Protein AF-A0A933I3G6-F1 (afdb_monomer_lite)

Sequence (269 aa):
MSQSKIVTVNFGLSKAGLSTVGYTLKNYDGTTKQNRSTSGVTEIVASTGIYSASISFDDDWTGIVVWDTGEASPRYATETYNINDLGGGGYAVIASDVWTQKEKEDLIDKVNKIYEGQKKKTKSMQEALEESNRKIADVNNAVSLLNEVIRGKDAKFQDIKECVSKLDKQFSGAIEALNKSSLLSNVKLTKEVKDKFEALKETVSSVKNSVDTQGIIKLVGLLSESVNNISDEIDLTVRIATKLITTEDLEQVLKEGGINVPSGINKRA

pLDDT: mean 75.69, std 15.44, range [37.44, 98.5]

Radius of gyration: 34.48 Å; chains: 1; bounding box: 72×42×92 Å

Structure (mmCIF, N/CA/C/O backbone):
data_AF-A0A933I3G6-F1
#
_entry.id   AF-A0A933I3G6-F1
#
loop_
_atom_site.group_PDB
_atom_site.id
_atom_site.type_symbol
_atom_site.label_atom_id
_atom_site.label_alt_id
_atom_site.label_comp_id
_atom_site.label_asym_id
_atom_site.label_entity_id
_atom_site.label_seq_id
_atom_site.pdbx_PDB_ins_code
_atom_site.Cartn_x
_atom_site.Cartn_y
_atom_site.Cartn_z
_atom_site.occupancy
_atom_site.B_iso_or_equiv
_atom_site.auth_seq_id
_atom_site.auth_comp_id
_atom_site.auth_asym_id
_atom_site.auth_atom_id
_atom_site.pdbx_PDB_model_num
ATOM 1 N N . MET A 1 1 ? -37.042 4.653 37.714 1.00 69.81 1 MET A N 1
ATOM 2 C CA . MET A 1 1 ? -37.559 3.335 37.286 1.00 69.81 1 MET A CA 1
ATOM 3 C C . MET A 1 1 ? -36.361 2.519 36.805 1.00 69.81 1 MET A C 1
ATOM 5 O O . MET A 1 1 ? -35.248 3.036 36.816 1.00 69.81 1 MET A O 1
ATOM 9 N N . SER A 1 2 ? -36.527 1.228 36.535 1.00 85.62 2 SER A N 1
ATOM 10 C CA . SER A 1 2 ? -35.473 0.423 35.913 1.00 85.62 2 SER A CA 1
ATOM 11 C C . SER A 1 2 ? -35.967 -0.064 34.562 1.00 85.62 2 SER A C 1
ATOM 13 O O . SER A 1 2 ? -37.139 -0.418 34.413 1.00 85.62 2 SER A O 1
ATOM 15 N N . GLN A 1 3 ? -35.083 -0.059 33.571 1.00 87.81 3 GLN A N 1
ATOM 16 C CA . GLN A 1 3 ? -35.383 -0.521 32.221 1.00 87.81 3 GLN A CA 1
ATOM 17 C C . GLN A 1 3 ? -34.614 -1.805 31.954 1.00 87.81 3 GLN A C 1
ATOM 19 O O . GLN A 1 3 ? -33.411 -1.880 32.202 1.00 87.81 3 GLN A O 1
ATOM 24 N N . SER A 1 4 ? -35.310 -2.828 31.456 1.00 91.69 4 SER A N 1
ATOM 25 C CA . SER A 1 4 ? -34.661 -4.063 31.018 1.00 91.69 4 SER A CA 1
ATOM 26 C C . SER A 1 4 ? -34.314 -3.962 29.538 1.00 91.69 4 SER A C 1
ATOM 28 O O . SER A 1 4 ? -35.179 -3.647 28.721 1.00 91.69 4 SER A O 1
ATOM 30 N N . LYS A 1 5 ? -33.056 -4.240 29.191 1.00 92.31 5 LYS A N 1
ATOM 31 C CA . LYS A 1 5 ? -32.567 -4.267 27.809 1.00 92.31 5 LYS A CA 1
ATOM 32 C C . LYS A 1 5 ? -31.862 -5.591 27.539 1.00 92.31 5 LYS A C 1
ATOM 34 O O . LYS A 1 5 ? -31.112 -6.091 28.378 1.00 92.31 5 LYS A O 1
ATOM 39 N N . ILE A 1 6 ? -32.092 -6.139 26.348 1.00 94.69 6 ILE A N 1
ATOM 40 C CA . ILE A 1 6 ? -31.330 -7.282 25.845 1.00 94.69 6 ILE A CA 1
ATOM 41 C C . ILE A 1 6 ? -30.004 -6.755 25.303 1.00 94.69 6 ILE A C 1
ATOM 43 O O . ILE A 1 6 ? -29.984 -5.942 24.379 1.00 94.69 6 ILE A O 1
ATOM 47 N N . VAL A 1 7 ? -28.908 -7.227 25.883 1.00 95.06 7 VAL A N 1
ATOM 48 C CA . VAL A 1 7 ? -27.542 -6.984 25.407 1.00 95.06 7 VAL A CA 1
ATOM 49 C C . VAL A 1 7 ? -26.955 -8.279 24.866 1.00 95.06 7 VAL A C 1
ATOM 51 O O . VAL A 1 7 ? -27.341 -9.364 25.308 1.00 95.06 7 VAL A O 1
ATOM 54 N N . THR A 1 8 ? -26.031 -8.178 23.912 1.00 97.12 8 THR A N 1
ATOM 55 C CA . THR A 1 8 ? -25.459 -9.344 23.227 1.00 97.12 8 THR A CA 1
ATOM 56 C C . THR A 1 8 ? -23.946 -9.262 23.134 1.00 97.12 8 THR A C 1
ATOM 58 O O . THR A 1 8 ? -23.393 -8.183 22.956 1.00 97.12 8 THR A O 1
ATOM 61 N N . VAL A 1 9 ? -23.276 -10.410 23.161 1.00 97.12 9 VAL A N 1
ATOM 62 C CA . VAL A 1 9 ? -21.830 -10.525 22.959 1.00 97.12 9 VAL A CA 1
ATOM 63 C C . VAL A 1 9 ? -21.521 -11.684 22.021 1.00 97.12 9 VAL A C 1
ATOM 65 O O . VAL A 1 9 ? -22.183 -12.717 22.063 1.00 97.12 9 VAL A O 1
ATOM 68 N N . ASN A 1 10 ? -20.500 -11.531 21.180 1.00 97.69 10 ASN A N 1
ATOM 69 C CA . ASN A 1 10 ? -20.016 -12.589 20.298 1.00 97.69 10 ASN A CA 1
ATOM 70 C C . ASN A 1 10 ? -18.578 -12.967 20.672 1.00 97.69 10 ASN A C 1
ATOM 72 O O . ASN A 1 10 ? -17.653 -12.184 20.465 1.00 97.69 10 ASN A O 1
ATOM 76 N N . PHE A 1 11 ? -18.393 -14.176 21.198 1.00 95.69 11 PHE A N 1
ATOM 77 C CA . PHE A 1 11 ? -17.079 -14.750 21.500 1.00 95.69 11 PHE A CA 1
ATOM 78 C C . PHE A 1 11 ? -16.560 -15.691 20.398 1.00 95.69 11 PHE A C 1
ATOM 80 O O . PHE A 1 11 ? -15.441 -16.200 20.497 1.00 95.69 11 PHE A O 1
ATOM 87 N N . GLY A 1 12 ? -17.345 -15.892 19.336 1.00 94.31 12 GLY A N 1
ATOM 88 C CA . GLY A 1 12 ? -17.036 -16.749 18.197 1.00 94.31 12 GLY A CA 1
ATOM 89 C C . GLY A 1 12 ? -17.272 -18.239 18.457 1.00 94.31 12 GLY A C 1
ATOM 90 O O . GLY A 1 12 ? -17.389 -18.692 19.594 1.00 94.31 12 GLY A O 1
ATOM 91 N N . LEU A 1 13 ? -17.288 -19.025 17.375 1.00 95.88 13 LEU A N 1
ATOM 92 C CA . LEU A 1 13 ? -17.599 -20.464 17.394 1.00 95.88 13 LEU A CA 1
ATOM 93 C C . LEU A 1 13 ? -16.728 -21.284 18.358 1.00 95.88 13 LEU A C 1
ATOM 95 O O . LEU A 1 13 ? -17.194 -22.266 18.927 1.00 95.88 13 LEU A O 1
ATOM 99 N N . SER A 1 14 ? -15.473 -20.880 18.579 1.00 95.88 14 SER A N 1
ATOM 100 C CA . SER A 1 14 ? -14.561 -21.552 19.519 1.00 95.88 14 SER A CA 1
ATOM 101 C C . SER A 1 14 ? -14.961 -21.392 20.991 1.00 95.88 14 SER A C 1
ATOM 103 O O . SER A 1 14 ? -14.348 -22.011 21.860 1.00 95.88 14 SER A O 1
ATOM 105 N N . LYS A 1 15 ? -15.969 -20.558 21.270 1.00 97.31 15 LYS A N 1
ATOM 106 C CA . LYS A 1 15 ? -16.522 -20.254 22.593 1.00 97.31 15 LYS A CA 1
ATOM 107 C C . LYS A 1 15 ? -18.032 -20.480 22.652 1.00 97.31 15 LYS A C 1
ATOM 109 O O . LYS A 1 15 ? -18.718 -19.833 23.437 1.00 97.31 15 LYS A O 1
ATOM 114 N N . ALA A 1 16 ? -18.556 -21.378 21.826 1.00 98.00 16 ALA A N 1
ATOM 115 C CA . ALA A 1 16 ? -19.967 -21.742 21.813 1.00 98.00 16 ALA A CA 1
ATOM 116 C C . ALA A 1 16 ? -20.337 -22.762 22.910 1.00 98.00 16 ALA A C 1
ATOM 118 O O . ALA A 1 16 ? -19.472 -23.498 23.387 1.00 98.00 16 ALA A O 1
ATOM 119 N N . GLY A 1 17 ? -21.615 -22.819 23.304 1.00 97.38 17 GLY A N 1
ATOM 120 C CA . GLY A 1 17 ? -22.130 -23.788 24.284 1.00 97.38 17 GLY A CA 1
ATOM 121 C C . GLY A 1 17 ? -21.623 -23.636 25.728 1.00 97.38 17 GLY A C 1
ATOM 122 O O . GLY A 1 17 ? -21.776 -24.557 26.530 1.00 97.38 17 GLY A O 1
ATOM 123 N N . LEU A 1 18 ? -21.011 -22.505 26.084 1.00 97.88 18 LEU A N 1
ATOM 124 C CA . LEU A 1 18 ? -20.485 -22.257 27.425 1.00 97.88 18 LEU A CA 1
ATOM 125 C C . LEU A 1 18 ? -21.602 -21.795 28.370 1.00 97.88 18 LEU A C 1
ATOM 127 O O . LEU A 1 18 ? -22.160 -20.712 28.216 1.00 97.88 18 LEU A O 1
ATOM 131 N N . SER A 1 19 ? -21.873 -22.574 29.418 1.00 97.88 19 SER A N 1
ATOM 132 C CA . SER A 1 19 ? -22.778 -22.175 30.511 1.00 97.88 19 SER A CA 1
ATOM 133 C C . SER A 1 19 ? -22.126 -21.226 31.521 1.00 97.88 19 SER A C 1
ATOM 135 O O . SER A 1 19 ? -22.771 -20.763 32.459 1.00 97.88 19 SER A O 1
ATOM 137 N N . THR A 1 20 ? -20.823 -20.987 31.377 1.00 98.38 20 THR A N 1
ATOM 138 C CA . THR A 1 20 ? -20.021 -20.169 32.286 1.00 98.38 20 THR A CA 1
ATOM 139 C C . THR A 1 20 ? -19.973 -18.706 31.879 1.00 98.38 20 THR A C 1
ATOM 141 O O . THR A 1 20 ? -19.440 -17.916 32.652 1.00 98.38 20 THR A O 1
ATOM 144 N N . VAL A 1 21 ? -20.519 -18.319 30.720 1.00 98.50 21 VAL A N 1
ATOM 145 C CA . VAL A 1 21 ? -20.521 -16.919 30.273 1.00 98.50 21 VAL A CA 1
ATOM 146 C C . VAL A 1 21 ? -21.275 -16.046 31.272 1.00 98.50 21 VAL A C 1
ATOM 148 O O . VAL A 1 21 ? -22.367 -16.389 31.724 1.00 98.50 21 VAL A O 1
ATOM 151 N N . GLY A 1 22 ? -20.673 -14.917 31.632 1.00 98.44 22 GLY A N 1
ATOM 152 C CA . GLY A 1 22 ? -21.240 -13.961 32.572 1.00 98.44 22 GLY A CA 1
ATOM 153 C C . GLY A 1 22 ? -20.970 -12.522 32.165 1.00 98.44 22 GLY A C 1
ATOM 154 O O . GLY A 1 22 ? -20.207 -12.251 31.237 1.00 98.44 22 GLY A O 1
ATOM 155 N N . TYR A 1 23 ? -21.607 -11.601 32.880 1.00 98.50 23 TYR A N 1
ATOM 156 C CA . TYR A 1 23 ? -21.397 -10.167 32.728 1.00 98.50 23 TYR A CA 1
ATOM 157 C C . TYR A 1 23 ? -21.222 -9.483 34.087 1.00 98.50 23 TYR A C 1
ATOM 159 O O . TYR A 1 23 ? -21.764 -9.929 35.097 1.00 98.50 23 TYR A O 1
ATOM 167 N N . THR A 1 24 ? -20.483 -8.378 34.110 1.00 98.44 24 THR A N 1
ATOM 168 C CA . THR A 1 24 ? -20.283 -7.478 35.255 1.00 98.44 24 THR A CA 1
ATOM 169 C C . THR A 1 24 ? -20.634 -6.060 34.817 1.00 98.44 24 THR A C 1
ATOM 171 O O . THR A 1 24 ? -20.235 -5.648 33.729 1.00 98.44 24 THR A O 1
ATOM 174 N N . LEU A 1 25 ? -21.340 -5.295 35.653 1.00 97.38 25 LEU A N 1
ATOM 175 C CA . LEU A 1 25 ? -21.607 -3.881 35.368 1.00 97.38 25 LEU A CA 1
ATOM 176 C C . LEU A 1 25 ? -20.567 -3.013 36.070 1.00 97.38 25 LEU A C 1
ATOM 178 O O . LEU A 1 25 ? -20.382 -3.108 37.289 1.00 97.38 25 LEU A O 1
ATOM 182 N N . LYS A 1 26 ? -19.889 -2.164 35.302 1.00 97.31 26 LYS A N 1
ATOM 183 C CA . LYS A 1 26 ? -18.849 -1.248 35.771 1.00 97.31 26 LYS A CA 1
ATOM 184 C C . LYS A 1 26 ? -19.262 0.195 35.519 1.00 97.31 26 LYS A C 1
ATOM 186 O O . LYS A 1 26 ? -19.778 0.509 34.453 1.00 97.31 26 LYS A O 1
ATOM 191 N N . ASN A 1 27 ? -19.006 1.078 36.475 1.00 94.25 27 ASN A N 1
ATOM 192 C CA . ASN A 1 27 ? -19.047 2.515 36.210 1.00 94.25 27 ASN A CA 1
ATOM 193 C C . ASN A 1 27 ? -17.869 2.899 35.290 1.00 94.25 27 ASN A C 1
ATOM 195 O O . ASN A 1 27 ? -16.915 2.127 35.150 1.00 94.25 27 ASN A O 1
ATOM 199 N N . TYR A 1 28 ? -17.902 4.088 34.680 1.00 89.19 28 TYR A N 1
ATOM 200 C CA . TYR A 1 28 ? -16.814 4.556 33.802 1.00 89.19 28 TYR A CA 1
ATOM 201 C C . TYR A 1 28 ? -15.452 4.687 34.500 1.00 89.19 28 TYR A C 1
ATOM 203 O O . TYR A 1 28 ? -14.421 4.581 33.845 1.00 89.19 28 TYR A O 1
ATOM 211 N N . ASP A 1 29 ? -15.431 4.859 35.823 1.00 87.75 29 ASP A N 1
ATOM 212 C CA . ASP A 1 29 ? -14.204 4.877 36.632 1.00 87.75 29 ASP A CA 1
ATOM 213 C C . ASP A 1 29 ? -13.636 3.469 36.928 1.00 87.75 29 ASP A C 1
ATOM 215 O O . ASP A 1 29 ? -12.641 3.327 37.637 1.00 87.75 29 ASP A O 1
ATOM 219 N N . GLY A 1 30 ? -14.271 2.411 36.409 1.00 88.81 30 GLY A N 1
ATOM 220 C CA . GLY A 1 30 ? -13.870 1.015 36.596 1.00 88.81 30 GLY A CA 1
ATOM 221 C C . GLY A 1 30 ? -14.367 0.367 37.896 1.00 88.81 30 GLY A C 1
ATOM 222 O O . GLY A 1 30 ? -14.188 -0.848 38.092 1.00 88.81 30 GLY A O 1
ATOM 223 N N . THR A 1 31 ? -15.032 1.122 38.776 1.00 95.38 31 THR A N 1
ATOM 224 C CA . THR A 1 31 ? -15.645 0.577 39.994 1.00 95.38 31 THR A CA 1
ATOM 225 C C . THR A 1 31 ? -16.825 -0.331 39.645 1.00 95.38 31 THR A C 1
ATOM 227 O O . THR A 1 31 ? -17.509 -0.163 38.633 1.00 95.38 31 THR A O 1
ATOM 230 N N . THR A 1 32 ? -17.049 -1.370 40.452 1.00 97.44 32 THR A N 1
ATOM 231 C CA . THR A 1 32 ? -18.128 -2.334 40.201 1.00 97.44 32 THR A CA 1
ATOM 232 C C . THR A 1 32 ? -19.474 -1.766 40.644 1.00 97.44 32 THR A C 1
ATOM 234 O O . THR A 1 32 ? -19.679 -1.542 41.832 1.00 97.44 32 THR A O 1
ATOM 237 N N . LYS A 1 33 ? -20.408 -1.603 39.699 1.00 96.81 33 LYS A N 1
ATOM 238 C CA . LYS A 1 33 ? -21.820 -1.295 39.972 1.00 96.81 33 LYS A CA 1
ATOM 239 C C . LYS A 1 33 ? -22.598 -2.557 40.336 1.00 96.81 33 LYS A C 1
ATOM 241 O O . LYS A 1 33 ? -23.365 -2.552 41.292 1.00 96.81 33 LYS A O 1
ATOM 246 N N . GLN A 1 34 ? -22.383 -3.638 39.587 1.00 97.56 34 GLN A N 1
ATOM 247 C CA . GLN A 1 34 ? -22.984 -4.944 39.845 1.00 97.56 34 GLN A CA 1
ATOM 248 C C . GLN A 1 34 ? -21.923 -6.026 39.696 1.00 97.56 34 GLN A C 1
ATOM 250 O O . GLN A 1 34 ? -21.234 -6.078 38.676 1.00 97.56 34 GLN A O 1
ATOM 255 N N . ASN A 1 35 ? -21.816 -6.897 40.702 1.00 98.25 35 ASN A N 1
ATOM 256 C CA . ASN A 1 35 ? -20.954 -8.072 40.639 1.00 98.25 35 ASN A CA 1
ATOM 257 C C . ASN A 1 35 ? -21.339 -8.988 39.472 1.00 98.25 35 ASN A C 1
ATOM 259 O O . ASN A 1 35 ? -22.464 -8.953 38.965 1.00 98.25 35 ASN A O 1
ATOM 263 N N . ARG A 1 36 ? -20.382 -9.828 39.078 1.00 98.19 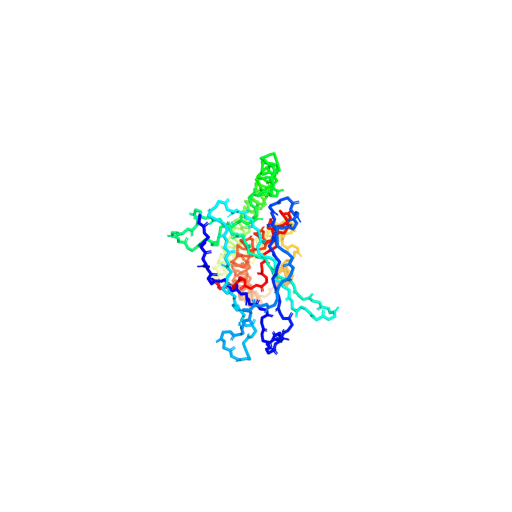36 ARG A N 1
ATOM 264 C CA . ARG A 1 36 ? -20.540 -10.793 37.996 1.00 98.19 36 ARG A CA 1
ATOM 265 C C . ARG A 1 36 ? -21.806 -11.640 38.169 1.00 98.19 36 ARG A C 1
ATOM 267 O O . ARG A 1 36 ? -22.026 -12.207 39.237 1.00 98.19 36 ARG A O 1
ATOM 274 N N . SER A 1 37 ? -22.588 -11.773 37.102 1.00 98.38 37 SER A N 1
ATOM 275 C CA . SER A 1 37 ? -23.796 -12.599 37.034 1.00 98.38 37 SER A CA 1
ATOM 276 C C . SER A 1 37 ? -23.762 -13.495 35.797 1.00 98.38 37 SER A C 1
ATOM 278 O O . SER A 1 37 ? -23.359 -13.056 34.722 1.00 98.38 37 SER A O 1
ATOM 280 N N . THR A 1 38 ? -24.203 -14.745 35.942 1.00 98.25 38 THR A N 1
ATOM 281 C CA . THR A 1 38 ? -24.524 -15.659 34.826 1.00 98.25 38 THR A CA 1
ATOM 282 C C . THR A 1 38 ? -26.036 -15.818 34.642 1.00 98.25 38 THR A C 1
ATOM 284 O O . THR A 1 38 ? -26.496 -16.477 33.712 1.00 98.25 38 THR A O 1
ATOM 287 N N . SER A 1 39 ? -26.835 -15.219 35.529 1.00 97.31 39 SER A N 1
ATOM 288 C CA . SER A 1 39 ? -28.291 -15.294 35.476 1.00 97.31 39 SER A CA 1
ATOM 289 C C . SER A 1 39 ? -28.814 -14.590 34.231 1.00 97.31 39 SER A C 1
ATOM 291 O O . SER A 1 39 ? -28.441 -13.452 33.953 1.00 97.31 39 SER A O 1
ATOM 293 N N . GLY A 1 40 ? -29.695 -15.268 33.493 1.00 95.75 40 GLY A N 1
ATOM 294 C CA . GLY A 1 40 ? -30.294 -14.735 32.270 1.00 95.75 40 GLY A CA 1
ATOM 295 C C . GLY A 1 40 ? -29.370 -14.739 31.050 1.00 95.75 40 GLY A C 1
ATOM 296 O O . GLY A 1 40 ? -29.808 -14.303 29.989 1.00 95.75 40 GLY A O 1
ATOM 297 N N . VAL A 1 41 ? -28.132 -15.237 31.171 1.00 98.38 41 VAL A N 1
ATOM 298 C CA . VAL A 1 41 ? -27.222 -15.399 30.032 1.00 98.38 41 VAL A CA 1
ATOM 299 C C . VAL A 1 41 ? -27.607 -16.654 29.253 1.00 98.38 41 VAL A C 1
ATOM 301 O O . VAL A 1 41 ? -27.611 -17.757 29.797 1.00 98.38 41 VAL A O 1
ATOM 304 N N . THR A 1 42 ? -27.927 -16.494 27.972 1.00 98.19 42 THR A N 1
ATOM 305 C CA . THR A 1 42 ? -28.274 -17.599 27.068 1.00 98.19 42 THR A CA 1
ATOM 306 C C . THR A 1 42 ? -27.595 -17.422 25.719 1.00 98.19 42 THR A C 1
ATOM 308 O O . THR A 1 42 ? -27.424 -16.301 25.243 1.00 98.19 42 THR A O 1
ATOM 311 N N . GLU A 1 43 ? -27.190 -18.526 25.096 1.00 98.25 43 GLU A N 1
ATOM 312 C CA . GLU A 1 43 ? -26.718 -18.504 23.713 1.00 98.25 43 GLU A CA 1
ATOM 313 C C . GLU A 1 43 ? -27.925 -18.305 22.782 1.00 98.25 43 GLU A C 1
ATOM 315 O O . GLU A 1 43 ? -28.896 -19.054 22.875 1.00 98.25 43 GLU A O 1
ATOM 320 N N . ILE A 1 44 ? -27.891 -17.288 21.912 1.00 97.31 44 ILE A N 1
ATOM 321 C CA . ILE A 1 44 ? -29.047 -16.902 21.076 1.00 97.31 44 ILE A CA 1
ATOM 322 C C . ILE A 1 44 ? -29.418 -18.034 20.115 1.00 97.31 44 ILE A C 1
ATOM 324 O O . ILE A 1 44 ? -30.587 -18.364 19.928 1.00 97.31 44 ILE A O 1
ATOM 328 N N . VAL A 1 45 ? -28.397 -18.630 19.503 1.00 97.12 45 VAL A N 1
ATOM 329 C CA . VAL A 1 45 ? -28.502 -19.821 18.664 1.00 97.12 45 VAL A CA 1
ATOM 330 C C . VAL A 1 45 ? -27.413 -20.770 19.127 1.00 97.12 45 VAL A C 1
ATOM 332 O O . VAL A 1 45 ? -26.249 -20.375 19.213 1.00 97.12 45 VAL A O 1
ATOM 335 N N . ALA A 1 46 ? -27.790 -22.011 19.426 1.00 97.00 46 ALA A N 1
ATOM 336 C CA . ALA A 1 46 ? -26.850 -23.016 19.901 1.00 97.00 46 ALA A CA 1
ATOM 337 C C . ALA A 1 46 ? -25.650 -23.152 18.950 1.00 97.00 46 ALA A C 1
ATOM 339 O O . ALA A 1 46 ? -25.812 -23.149 17.728 1.00 97.00 46 ALA A O 1
ATOM 340 N N . SER A 1 47 ? -24.454 -23.308 19.522 1.00 96.44 47 SER A N 1
ATOM 341 C CA . SER A 1 47 ? -23.213 -23.522 18.764 1.00 96.44 47 SER A CA 1
ATOM 342 C C . SER A 1 47 ? -22.749 -22.328 17.907 1.00 96.44 47 SER A C 1
ATOM 344 O O . SER A 1 47 ? -22.025 -22.531 16.935 1.00 96.44 47 SER A O 1
ATOM 346 N N . THR A 1 48 ? -23.114 -21.087 18.251 1.00 97.38 48 THR A N 1
ATOM 347 C CA . THR A 1 48 ? -22.668 -19.874 17.530 1.00 97.38 48 THR A CA 1
ATOM 348 C C . THR A 1 48 ? -21.593 -19.068 18.259 1.00 97.38 48 THR A C 1
ATOM 350 O O . THR A 1 48 ? -20.833 -18.340 17.620 1.00 97.38 48 THR A O 1
ATOM 353 N N . GLY A 1 49 ? -21.507 -19.189 19.584 1.00 97.00 49 GLY A N 1
ATOM 354 C CA . GLY A 1 49 ? -20.687 -18.328 20.435 1.00 97.00 49 GLY A CA 1
ATOM 355 C C . GLY A 1 49 ? -21.282 -16.937 20.656 1.00 97.00 49 GLY A C 1
ATOM 356 O O . GLY A 1 49 ? -20.568 -16.048 21.125 1.00 97.00 49 GLY A O 1
ATOM 357 N N . ILE A 1 50 ? -22.559 -16.736 20.312 1.00 97.88 50 ILE A N 1
ATOM 358 C CA . ILE A 1 50 ? -23.272 -15.469 20.487 1.00 97.88 50 ILE A CA 1
ATOM 359 C C . ILE A 1 50 ? -24.227 -15.595 21.669 1.00 97.88 50 ILE A C 1
ATOM 361 O O . ILE A 1 50 ? -25.190 -16.359 21.627 1.00 97.88 50 ILE A O 1
ATOM 365 N N . TYR A 1 51 ? -23.974 -14.815 22.713 1.00 98.25 51 TYR A N 1
ATOM 366 C CA . TYR A 1 51 ? -24.730 -14.836 23.960 1.00 98.25 51 TYR A CA 1
ATOM 367 C C . TYR A 1 51 ? -25.543 -13.560 24.119 1.00 98.25 51 TYR A C 1
ATOM 369 O O . TYR A 1 51 ? -25.166 -12.504 23.614 1.00 98.25 51 TYR A O 1
ATOM 377 N N . SER A 1 52 ? -26.652 -13.656 24.843 1.00 98.06 52 SER A N 1
ATOM 378 C CA . SER A 1 52 ? -27.497 -12.530 25.220 1.00 98.06 52 SER A CA 1
ATOM 379 C C . SER A 1 52 ? -27.881 -12.594 26.691 1.00 98.06 52 SER A C 1
ATOM 381 O O . SER A 1 52 ? -27.932 -13.680 27.270 1.00 98.06 52 SER A O 1
ATOM 383 N N . ALA A 1 53 ? -28.159 -11.436 27.286 1.00 97.81 53 ALA A N 1
ATOM 384 C CA . ALA A 1 53 ? -28.732 -11.326 28.621 1.00 97.81 53 ALA A CA 1
ATOM 385 C C . ALA A 1 53 ? -29.738 -10.175 28.677 1.00 97.81 53 ALA A C 1
ATOM 387 O O . ALA A 1 53 ? -29.493 -9.106 28.116 1.00 97.81 53 ALA A O 1
ATOM 388 N N . SER A 1 54 ? -30.858 -10.384 29.373 1.00 96.12 54 SER A N 1
ATOM 389 C CA . SER A 1 54 ? -31.789 -9.305 29.721 1.00 96.12 54 SER A CA 1
ATOM 390 C C . SER A 1 54 ? -31.307 -8.650 31.012 1.00 96.12 54 SER A C 1
ATOM 392 O O . SER A 1 54 ? -31.455 -9.225 32.091 1.00 96.12 54 SER A O 1
ATOM 394 N N . ILE A 1 55 ? -30.698 -7.470 30.908 1.00 95.69 55 ILE A N 1
ATOM 395 C CA . ILE A 1 55 ? -30.121 -6.749 32.047 1.00 95.69 55 ILE A CA 1
ATOM 396 C C . ILE A 1 55 ? -31.025 -5.574 32.405 1.00 95.69 55 ILE A C 1
ATOM 398 O O . ILE A 1 55 ? -31.444 -4.818 31.531 1.00 95.69 55 ILE A O 1
ATOM 402 N N . SER A 1 56 ? -31.319 -5.423 33.696 1.00 94.69 56 SER A N 1
ATOM 403 C CA . SER A 1 56 ? -32.015 -4.251 34.224 1.00 94.69 56 SER A CA 1
ATOM 404 C C . SER A 1 56 ? -31.013 -3.161 34.580 1.00 94.69 56 SER A C 1
ATOM 406 O O . SER A 1 56 ? -30.129 -3.378 35.407 1.00 94.69 56 SER A O 1
ATOM 408 N N . PHE A 1 57 ? -31.177 -1.993 33.973 1.00 92.88 57 PHE A N 1
ATOM 409 C CA . PHE A 1 57 ? -30.376 -0.803 34.225 1.00 92.88 57 PHE A CA 1
ATOM 410 C C . PHE A 1 57 ? -31.207 0.233 34.989 1.00 92.88 57 PHE A C 1
ATOM 412 O O . PHE A 1 57 ? -32.420 0.334 34.779 1.00 92.88 57 PHE A O 1
ATOM 419 N N . ASP A 1 58 ? -30.564 0.998 35.874 1.00 93.31 58 ASP A N 1
ATOM 420 C CA . ASP A 1 58 ? -31.182 2.199 36.446 1.00 93.31 58 ASP A CA 1
ATOM 421 C C . ASP A 1 58 ? -31.352 3.236 35.321 1.00 93.31 58 ASP A C 1
ATOM 423 O O . ASP A 1 58 ? -30.472 3.340 34.464 1.00 93.31 58 ASP A O 1
ATOM 427 N N . ASP A 1 59 ? -32.447 4.007 35.325 1.00 86.44 59 ASP A N 1
ATOM 428 C CA . ASP A 1 59 ? -32.737 4.990 34.263 1.00 86.44 59 ASP A CA 1
ATOM 429 C C . ASP A 1 59 ? -31.576 5.974 34.019 1.00 86.44 59 ASP A C 1
ATOM 431 O O . ASP A 1 59 ? -31.326 6.362 32.890 1.00 86.44 59 ASP A O 1
ATOM 435 N N . ASP A 1 60 ? -30.801 6.326 35.042 1.00 86.81 60 ASP A N 1
ATOM 436 C CA . ASP A 1 60 ? -29.705 7.294 34.898 1.00 86.81 60 ASP A CA 1
ATOM 437 C C . ASP A 1 60 ? -28.318 6.639 34.867 1.0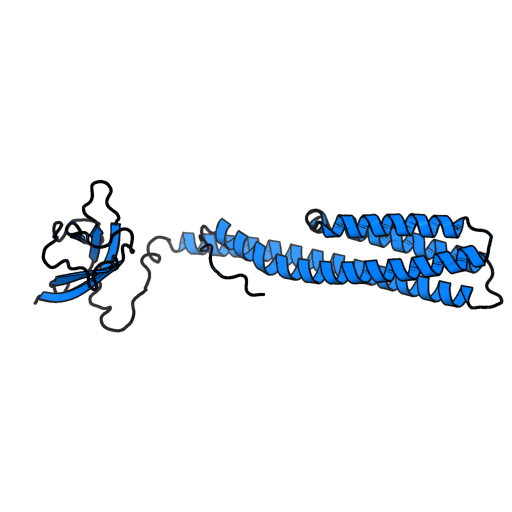0 86.81 60 ASP A C 1
ATOM 439 O O . ASP A 1 60 ? -27.289 7.320 34.931 1.00 86.81 60 ASP A O 1
ATOM 443 N N . TRP A 1 61 ? -28.251 5.305 34.807 1.00 92.62 61 TRP A N 1
ATOM 444 C CA . TRP A 1 61 ? -26.963 4.630 34.788 1.00 92.62 61 TRP A CA 1
ATOM 445 C C . TRP A 1 61 ? -26.331 4.697 33.403 1.00 92.62 61 TRP A C 1
ATOM 447 O O . TRP A 1 61 ? -26.919 4.328 32.388 1.00 92.62 61 TRP A O 1
ATOM 457 N N . THR A 1 62 ? -25.074 5.119 33.390 1.00 91.25 62 THR A N 1
ATOM 458 C CA . THR A 1 62 ? -24.195 5.038 32.232 1.00 91.25 62 THR A CA 1
ATOM 459 C C . THR A 1 62 ? -22.902 4.364 32.674 1.00 91.25 62 THR A C 1
ATOM 461 O O . THR A 1 62 ? -22.414 4.584 33.787 1.00 91.25 62 THR A O 1
ATOM 464 N N . GLY A 1 63 ? -22.371 3.478 31.840 1.00 94.56 63 GLY A N 1
ATOM 465 C CA . GLY A 1 63 ? -21.227 2.667 32.230 1.00 94.56 63 GLY A CA 1
ATOM 466 C C . GLY A 1 63 ? -20.886 1.601 31.208 1.00 94.56 63 GLY A C 1
ATOM 467 O O . GLY A 1 63 ? -21.139 1.756 30.018 1.00 94.56 63 GLY A O 1
ATOM 468 N N . ILE A 1 64 ? -20.276 0.519 31.678 1.00 95.19 64 ILE A N 1
ATOM 469 C CA . ILE A 1 64 ? -19.690 -0.523 30.839 1.00 95.19 64 ILE A CA 1
ATOM 470 C C . ILE A 1 64 ? -20.244 -1.881 31.273 1.00 95.19 64 ILE A C 1
ATOM 472 O O . ILE A 1 64 ? -20.196 -2.243 32.452 1.00 95.19 64 ILE A O 1
ATOM 476 N N . VAL A 1 65 ? -20.740 -2.653 30.309 1.00 96.81 65 VAL A N 1
ATOM 477 C CA . VAL A 1 65 ? -21.044 -4.076 30.470 1.00 96.81 65 VAL A CA 1
ATOM 478 C C . VAL A 1 65 ? -19.790 -4.856 30.094 1.00 96.81 65 VAL A C 1
ATOM 480 O O . VAL A 1 65 ? -19.357 -4.831 28.943 1.00 96.81 65 VAL A O 1
ATOM 483 N N . VAL A 1 66 ? -19.184 -5.537 31.065 1.00 97.62 66 VAL A N 1
ATOM 484 C CA . VAL A 1 66 ? -18.005 -6.385 30.854 1.00 97.62 66 VAL A CA 1
ATOM 485 C C . VAL A 1 66 ? -18.451 -7.836 30.811 1.00 97.62 66 VAL A C 1
ATOM 487 O O . VAL A 1 66 ? -18.889 -8.371 31.824 1.00 97.62 66 VAL A O 1
ATOM 490 N N . TRP A 1 67 ? -18.317 -8.467 29.654 1.00 98.31 67 TRP A N 1
ATOM 491 C CA . TRP A 1 67 ? -18.589 -9.881 29.439 1.00 98.31 67 TRP A CA 1
ATOM 492 C C . TRP A 1 67 ? -17.327 -10.714 29.636 1.00 98.31 67 TRP A C 1
ATOM 494 O O . TRP A 1 67 ? -16.237 -10.288 29.249 1.00 98.31 67 TRP A O 1
ATOM 504 N N . ASP A 1 68 ? -17.478 -11.928 30.160 1.00 98.31 68 ASP A N 1
ATOM 505 C CA . ASP A 1 68 ? -16.399 -12.908 30.247 1.00 98.31 68 ASP A CA 1
ATOM 506 C C . ASP A 1 68 ? -16.896 -14.341 30.015 1.00 98.31 68 ASP A C 1
ATOM 508 O O . ASP A 1 68 ? -18.049 -14.663 30.308 1.00 98.31 68 ASP A O 1
ATOM 512 N N . THR A 1 69 ? -16.029 -15.223 29.509 1.00 98.25 69 THR A N 1
ATOM 513 C CA . THR A 1 69 ? -16.407 -16.623 29.239 1.00 98.25 69 THR A CA 1
ATOM 514 C C . THR A 1 69 ? -16.447 -17.519 30.481 1.00 98.25 69 THR A C 1
ATOM 516 O O . THR A 1 69 ? -16.931 -18.645 30.394 1.00 98.25 69 THR A O 1
ATOM 519 N N . GLY A 1 70 ? -15.952 -17.062 31.636 1.00 97.56 70 GLY A N 1
ATOM 520 C CA . GLY A 1 70 ? -15.954 -17.803 32.906 1.00 97.56 70 GLY A CA 1
ATOM 521 C C . GLY A 1 70 ? -15.094 -19.071 32.957 1.00 97.56 70 GLY A C 1
ATOM 522 O O . GLY A 1 70 ? -15.166 -19.821 33.926 1.00 97.56 70 GLY A O 1
ATOM 523 N N . GLU A 1 71 ? -14.295 -19.334 31.925 1.00 97.75 71 GLU A N 1
ATOM 524 C CA . GLU A 1 71 ? -13.340 -20.445 31.886 1.00 97.75 71 GLU A CA 1
ATOM 525 C C . GLU A 1 71 ? -12.081 -20.128 32.716 1.00 97.75 71 GLU A C 1
ATOM 527 O O . GLU A 1 71 ? -11.857 -18.991 33.122 1.00 97.75 71 GLU A O 1
ATOM 532 N N . ALA A 1 72 ? -11.190 -21.110 32.899 1.00 96.75 72 ALA A N 1
ATOM 533 C CA . ALA A 1 72 ? -9.894 -20.898 33.559 1.00 96.75 72 ALA A CA 1
ATOM 534 C C . ALA A 1 72 ? -8.994 -19.875 32.833 1.00 96.75 72 ALA A C 1
ATOM 536 O O . ALA A 1 72 ? -8.140 -19.239 33.445 1.00 96.75 72 ALA A O 1
ATOM 537 N N . SER A 1 73 ? -9.174 -19.719 31.518 1.00 95.31 73 SER A N 1
ATOM 538 C CA . SER A 1 73 ? -8.526 -18.693 30.691 1.00 95.31 73 SER A CA 1
ATOM 539 C C . SER A 1 73 ? -9.603 -17.881 29.968 1.00 95.31 73 SER A C 1
ATOM 541 O O . SER A 1 73 ? -9.875 -18.131 28.788 1.00 95.31 73 SER A O 1
ATOM 543 N N . PRO A 1 74 ? -10.270 -16.961 30.685 1.00 96.56 74 PRO A N 1
ATOM 544 C CA . PRO A 1 74 ? -11.453 -16.288 30.181 1.00 96.56 74 PRO A CA 1
ATOM 545 C C . PRO A 1 74 ? -11.112 -15.340 29.027 1.00 96.56 74 PRO A C 1
ATOM 547 O O . PRO A 1 74 ? -10.068 -14.682 29.015 1.00 96.56 74 PRO A O 1
ATOM 550 N N . ARG A 1 75 ? -12.014 -15.258 28.044 1.00 97.00 75 ARG A N 1
ATOM 551 C CA . ARG A 1 75 ? -12.026 -14.174 27.051 1.00 97.00 75 ARG A CA 1
ATOM 552 C C . ARG A 1 75 ? -12.975 -13.092 27.532 1.00 97.00 75 ARG A C 1
ATOM 554 O O . ARG A 1 75 ? -14.006 -13.416 28.108 1.00 97.00 75 ARG A O 1
ATOM 561 N N . TYR A 1 76 ? -12.623 -11.840 27.268 1.00 97.31 76 TYR A N 1
ATOM 562 C CA . TYR A 1 76 ? -13.400 -10.682 27.687 1.00 97.31 76 TYR A CA 1
ATOM 563 C C . TYR A 1 76 ? -13.884 -9.891 26.478 1.00 97.31 76 TYR A C 1
ATOM 565 O O . TYR A 1 76 ? -13.204 -9.839 25.452 1.00 97.31 76 TYR A O 1
ATOM 573 N N . ALA A 1 77 ? -15.045 -9.267 26.623 1.00 94.88 77 ALA A N 1
ATOM 574 C CA . ALA A 1 77 ? -15.573 -8.274 25.700 1.00 94.88 77 ALA A CA 1
ATOM 575 C C . ALA A 1 77 ? -16.274 -7.178 26.504 1.00 94.88 77 ALA A C 1
ATOM 577 O O . ALA A 1 77 ? -16.713 -7.411 27.629 1.00 94.88 77 ALA A O 1
ATOM 578 N N . THR A 1 78 ? -16.372 -5.980 25.945 1.00 94.88 78 THR A N 1
ATOM 579 C CA . THR A 1 78 ? -16.979 -4.836 26.629 1.00 94.88 78 THR A CA 1
ATOM 580 C C . THR A 1 78 ? -17.910 -4.086 25.698 1.00 94.88 78 THR A C 1
ATOM 582 O O . THR A 1 78 ? -17.596 -3.916 24.523 1.00 94.88 78 THR A O 1
ATOM 585 N N . GLU A 1 79 ? -19.008 -3.586 26.246 1.00 92.06 79 GLU A N 1
ATOM 586 C CA . GLU A 1 79 ? -19.935 -2.679 25.572 1.00 92.06 79 GLU A CA 1
ATOM 587 C C . GLU A 1 79 ? -20.208 -1.486 26.489 1.00 92.06 79 GLU A C 1
ATOM 589 O O . GLU A 1 79 ? -20.365 -1.653 27.701 1.00 92.06 79 GLU A O 1
ATOM 594 N N . THR A 1 80 ? -20.257 -0.283 25.923 1.00 90.44 80 THR A N 1
ATOM 595 C CA . THR A 1 80 ? -20.651 0.917 26.662 1.00 90.44 80 THR A CA 1
ATOM 596 C C . THR A 1 80 ? -22.167 1.051 26.637 1.00 90.44 80 THR A C 1
ATOM 598 O O . THR A 1 80 ? -22.784 1.002 25.578 1.00 90.44 80 THR A O 1
ATOM 601 N N . TYR A 1 81 ? -22.770 1.263 27.801 1.00 85.38 81 TYR A N 1
ATOM 602 C CA . TYR A 1 81 ? -24.183 1.580 27.932 1.00 85.38 81 TYR A CA 1
ATOM 603 C C . TYR A 1 81 ? -24.356 3.078 28.190 1.00 85.38 81 TYR A C 1
ATOM 605 O O . TYR A 1 81 ? -23.894 3.612 29.204 1.00 85.38 81 TYR A O 1
ATOM 613 N N . ASN A 1 82 ? -25.052 3.751 27.276 1.00 81.56 82 ASN A N 1
ATOM 614 C CA . ASN A 1 82 ? -25.481 5.135 27.426 1.00 81.56 82 ASN A CA 1
ATOM 615 C C . ASN A 1 82 ? -26.981 5.227 27.117 1.00 81.56 82 ASN A C 1
ATOM 617 O O . ASN A 1 82 ? -27.410 4.824 26.036 1.00 81.56 82 ASN A O 1
ATOM 621 N N . ILE A 1 83 ? -27.781 5.760 28.048 1.00 65.62 83 ILE A N 1
ATOM 622 C CA . ILE A 1 83 ? -29.234 5.893 27.861 1.00 65.62 83 ILE A CA 1
ATOM 623 C C . ILE A 1 83 ? -29.601 6.797 26.674 1.00 65.62 83 ILE A C 1
ATOM 625 O O . ILE A 1 83 ? -30.662 6.641 26.077 1.00 65.62 83 ILE A O 1
ATOM 629 N N . ASN A 1 84 ? -28.703 7.693 26.262 1.00 65.50 84 ASN A N 1
ATOM 630 C CA . ASN A 1 84 ? -28.941 8.561 25.111 1.00 65.50 84 ASN A CA 1
ATOM 631 C C . ASN A 1 84 ? -28.741 7.856 23.756 1.00 65.50 84 ASN A C 1
ATOM 633 O O . ASN A 1 84 ? -29.045 8.445 22.723 1.00 65.50 84 ASN A O 1
ATOM 637 N N . ASP A 1 85 ? -28.282 6.599 23.739 1.00 65.06 85 ASP A N 1
ATOM 638 C CA . ASP A 1 85 ? -28.053 5.822 22.510 1.00 65.06 85 ASP A CA 1
ATOM 639 C C . ASP A 1 85 ? -29.308 5.060 22.022 1.00 65.06 85 ASP A C 1
ATOM 641 O O . ASP A 1 85 ? -29.242 4.111 21.241 1.00 65.06 85 ASP A O 1
ATOM 645 N N . LEU A 1 86 ? -30.502 5.470 22.466 1.00 50.66 86 LEU A N 1
ATOM 646 C CA . LEU A 1 86 ? -31.785 4.841 22.113 1.00 50.66 86 LEU A CA 1
ATOM 647 C C . LEU A 1 86 ? -32.248 5.098 20.658 1.00 50.66 86 LEU A C 1
ATOM 649 O O . LEU A 1 86 ? -33.404 4.833 20.334 1.00 50.66 86 LEU A O 1
ATOM 653 N N . GLY A 1 87 ? -31.381 5.599 19.769 1.00 50.69 87 GLY A N 1
ATOM 654 C CA . GLY A 1 87 ? -31.802 6.167 18.482 1.00 50.69 87 GLY A CA 1
ATOM 655 C C . GLY A 1 87 ? -31.079 5.721 17.212 1.00 50.69 87 GLY A C 1
ATOM 656 O O . GLY A 1 87 ? -31.543 6.085 16.133 1.00 50.69 87 GLY A O 1
ATOM 657 N N . GLY A 1 88 ? -29.995 4.943 17.268 1.00 44.69 88 GLY A N 1
ATOM 658 C CA . GLY A 1 88 ? -29.391 4.455 16.027 1.00 44.69 88 GLY A CA 1
ATOM 659 C C . GLY A 1 88 ? -27.944 4.012 16.139 1.00 44.69 88 GLY A C 1
ATOM 660 O O . GLY A 1 88 ? -27.043 4.836 16.099 1.00 44.69 88 GLY A O 1
ATOM 661 N N . GLY A 1 89 ? -27.743 2.692 16.159 1.00 49.69 89 GLY A N 1
ATOM 662 C CA . GLY A 1 89 ? -26.527 2.051 15.653 1.00 49.69 89 GLY A CA 1
ATOM 663 C C . GLY A 1 89 ? -25.207 2.613 16.178 1.00 49.69 89 GLY A C 1
ATOM 664 O O . GLY A 1 89 ? -24.288 2.799 15.380 1.00 49.69 89 GLY A O 1
ATOM 665 N N . GLY A 1 90 ? -25.118 2.868 17.486 1.00 42.59 90 GLY A N 1
ATOM 666 C CA . GLY A 1 90 ? -23.948 3.393 18.185 1.00 42.59 90 GLY A CA 1
ATOM 667 C C . GLY A 1 90 ? -22.740 2.451 18.200 1.00 42.59 90 GLY A C 1
ATOM 668 O O . GLY A 1 90 ? -22.225 2.090 19.250 1.00 42.59 90 GLY A O 1
ATOM 669 N N . TYR A 1 91 ? -22.190 2.129 17.028 1.00 47.50 91 TYR A N 1
ATOM 670 C CA . TYR A 1 91 ? -20.754 1.882 16.871 1.00 47.50 91 TYR A CA 1
ATOM 671 C C . TYR A 1 91 ? -20.017 3.228 16.986 1.00 47.50 91 TYR A C 1
ATOM 673 O O . TYR A 1 91 ? -19.355 3.683 16.057 1.00 47.50 91 TYR A O 1
ATOM 681 N N . ALA A 1 92 ? -20.172 3.908 18.121 1.00 42.47 92 ALA A N 1
ATOM 682 C CA . ALA A 1 92 ? -19.575 5.207 18.382 1.00 42.47 92 ALA A CA 1
ATOM 683 C C . ALA A 1 92 ? -18.605 5.114 19.570 1.00 42.47 92 ALA A C 1
ATOM 685 O O . ALA A 1 92 ? -18.897 5.524 20.683 1.00 42.47 92 ALA A O 1
ATOM 686 N N . VAL A 1 93 ? -17.421 4.575 19.265 1.00 44.62 93 VAL A N 1
ATOM 687 C CA . VAL A 1 93 ? -16.131 5.129 19.703 1.00 44.62 93 VAL A CA 1
ATOM 688 C C . VAL A 1 93 ? -15.876 5.166 21.228 1.00 44.62 93 VAL A C 1
ATOM 690 O O . VAL A 1 93 ? -16.033 6.189 21.875 1.00 44.62 93 VAL A O 1
ATOM 693 N N . ILE A 1 94 ? -15.266 4.100 21.769 1.00 44.97 94 ILE A N 1
ATOM 694 C CA . ILE A 1 94 ? -14.414 4.170 22.988 1.00 44.97 94 ILE A CA 1
ATOM 695 C C . ILE A 1 94 ? -12.958 4.528 22.602 1.00 44.97 94 ILE A C 1
ATOM 697 O O . ILE A 1 94 ? -11.997 4.134 23.252 1.00 44.97 94 ILE A O 1
ATOM 701 N N . ALA A 1 95 ? -12.759 5.240 21.488 1.00 47.25 95 ALA A N 1
ATOM 702 C CA . ALA A 1 95 ? -11.435 5.710 21.064 1.00 47.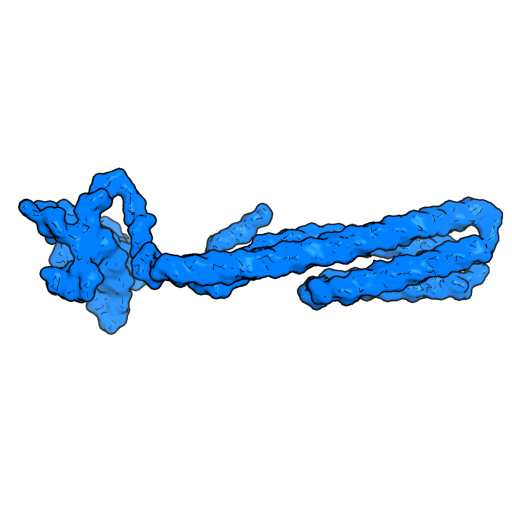25 95 ALA A CA 1
ATOM 703 C C . ALA A 1 95 ? -11.288 7.241 21.127 1.00 47.25 95 ALA A C 1
ATOM 705 O O . ALA A 1 95 ? -10.195 7.752 20.899 1.00 47.25 95 ALA A O 1
ATOM 706 N N . SER A 1 96 ? -12.348 7.991 21.453 1.00 44.44 96 SER A N 1
ATOM 707 C CA . SER A 1 96 ? -12.298 9.458 21.507 1.00 44.44 96 SER A CA 1
ATOM 708 C C . SER A 1 96 ? -11.643 9.990 22.779 1.00 44.44 96 SER A C 1
ATOM 710 O O . SER A 1 96 ? -11.158 11.121 22.754 1.00 44.44 96 SER A O 1
ATOM 712 N N . ASP A 1 97 ? -11.565 9.167 23.829 1.00 46.22 97 ASP A N 1
ATOM 713 C CA . ASP A 1 97 ? -11.098 9.572 25.163 1.00 46.22 97 ASP A CA 1
ATOM 714 C C . ASP A 1 97 ? -9.642 9.184 25.452 1.00 46.22 97 ASP A C 1
ATOM 716 O O . ASP A 1 97 ? -9.125 9.471 26.528 1.00 46.22 97 ASP A O 1
ATOM 720 N N . VAL A 1 98 ? -8.945 8.551 24.503 1.00 57.25 98 VAL A N 1
ATOM 721 C CA . VAL A 1 98 ? -7.554 8.118 24.729 1.00 57.25 98 VAL A CA 1
ATOM 722 C C . VAL A 1 98 ? -6.550 9.215 24.359 1.00 57.25 98 VAL A C 1
ATOM 724 O O . VAL A 1 98 ? -5.407 9.156 24.793 1.00 57.25 98 VAL A O 1
ATOM 727 N N . TRP A 1 99 ? -6.934 10.193 23.529 1.00 64.06 99 TRP A N 1
ATOM 728 C CA . TRP A 1 99 ? -6.001 11.177 22.969 1.00 64.06 99 TRP A CA 1
ATOM 729 C C . TRP A 1 99 ? -6.416 12.594 23.354 1.00 64.06 99 TRP A C 1
ATOM 731 O O . TRP A 1 99 ? -7.483 13.083 22.964 1.00 64.06 99 TRP A O 1
ATOM 741 N N . THR A 1 100 ? -5.540 13.278 24.079 1.00 82.31 100 THR A N 1
ATOM 742 C CA . THR A 1 100 ? -5.639 14.710 24.351 1.00 82.31 100 THR A CA 1
ATOM 743 C C . THR A 1 100 ? -5.643 15.510 23.044 1.00 82.31 100 THR A C 1
ATOM 745 O O . THR A 1 100 ? -5.112 15.079 22.018 1.00 82.31 100 THR A O 1
ATOM 748 N N . GLN A 1 101 ? -6.218 16.716 23.069 1.00 78.31 101 GLN A N 1
ATOM 749 C CA . GLN A 1 101 ? -6.214 17.619 21.910 1.00 78.31 101 GLN A CA 1
ATOM 750 C C . GLN A 1 101 ? -4.791 17.867 21.380 1.00 78.31 101 GLN A C 1
ATOM 752 O O . GLN A 1 101 ? -4.563 17.866 20.174 1.00 78.31 101 GLN A O 1
ATOM 757 N N . LYS A 1 102 ? -3.823 17.972 22.296 1.00 82.38 102 LYS A N 1
ATOM 758 C CA . LYS A 1 102 ? -2.405 18.122 21.976 1.00 82.38 102 LYS A CA 1
ATOM 759 C C . LYS A 1 102 ? -1.832 16.907 21.239 1.00 82.38 102 LYS A C 1
ATOM 761 O O . LYS A 1 102 ? -1.105 17.079 20.272 1.00 82.38 102 LYS A O 1
ATOM 766 N N . GLU A 1 103 ? -2.166 15.686 21.655 1.00 79.06 103 GLU A N 1
ATOM 767 C CA . GLU A 1 103 ? -1.709 14.465 20.968 1.00 79.06 103 GLU A CA 1
ATOM 768 C C . GLU A 1 103 ? -2.291 14.347 19.555 1.00 79.06 103 GLU A C 1
ATOM 770 O O . GLU A 1 103 ? -1.611 13.874 18.644 1.00 79.06 103 GLU A O 1
ATOM 775 N N . LYS A 1 104 ? -3.525 14.824 19.346 1.00 74.06 104 LYS A N 1
ATOM 776 C CA . LYS A 1 104 ? -4.135 14.900 18.010 1.00 74.06 104 LYS A CA 1
ATOM 777 C C . LYS A 1 104 ? -3.398 15.896 17.117 1.00 74.06 104 LYS A C 1
ATOM 779 O O . LYS A 1 104 ? -3.089 15.561 15.978 1.00 74.06 104 LYS A O 1
ATOM 784 N N . GLU A 1 105 ? -3.093 17.085 17.628 1.00 81.25 105 GLU A N 1
ATOM 785 C CA . GLU A 1 105 ? -2.328 18.108 16.903 1.00 81.25 105 GLU A CA 1
ATOM 786 C C . GLU A 1 105 ? -0.913 17.617 16.561 1.00 81.25 105 GLU A C 1
ATOM 788 O O . GLU A 1 105 ? -0.501 17.703 15.405 1.00 81.25 105 GLU A O 1
ATOM 793 N N . ASP A 1 106 ? -0.218 16.983 17.512 1.00 81.38 106 ASP A N 1
ATOM 794 C CA . ASP A 1 106 ? 1.101 16.380 17.283 1.00 81.38 106 ASP A CA 1
ATOM 795 C C . ASP A 1 106 ? 1.055 15.264 16.224 1.00 81.38 106 ASP A C 1
ATOM 797 O O . ASP A 1 106 ? 1.982 15.138 15.414 1.00 81.38 106 ASP A O 1
ATOM 801 N N . LEU A 1 107 ? 0.000 14.436 16.207 1.00 74.62 107 LEU A N 1
ATOM 802 C CA . LEU A 1 107 ? -0.175 13.431 15.157 1.00 74.62 107 LEU A CA 1
ATOM 803 C C . LEU A 1 107 ? -0.408 14.096 13.799 1.00 74.62 107 LEU A C 1
ATOM 805 O O . LEU A 1 107 ? 0.242 13.710 12.830 1.00 74.62 107 LEU A O 1
ATOM 809 N N . ILE A 1 108 ? -1.307 15.079 13.719 1.00 78.88 108 ILE A N 1
ATOM 810 C CA . ILE A 1 108 ? -1.603 15.802 12.474 1.00 78.88 108 ILE A CA 1
ATOM 811 C C . ILE A 1 108 ? -0.319 16.413 11.904 1.00 78.88 108 ILE A C 1
ATOM 813 O O . ILE A 1 108 ? -0.032 16.248 10.718 1.00 78.88 108 ILE A O 1
ATOM 817 N N . ASP A 1 109 ? 0.505 17.034 12.745 1.00 86.12 109 ASP A N 1
ATOM 818 C CA . ASP A 1 109 ? 1.786 17.608 12.336 1.00 86.12 109 ASP A CA 1
ATOM 819 C C . ASP A 1 109 ? 2.779 16.553 11.834 1.00 86.12 109 ASP A C 1
ATOM 821 O O . ASP A 1 109 ? 3.465 16.771 10.828 1.00 86.12 109 ASP A O 1
ATOM 825 N N . LYS A 1 110 ? 2.861 15.392 12.496 1.00 78.50 110 LYS A N 1
ATOM 826 C CA . LYS A 1 110 ? 3.692 14.269 12.032 1.00 78.50 110 LYS A CA 1
ATOM 827 C C . LYS A 1 110 ? 3.213 13.746 10.681 1.00 78.50 110 LYS A C 1
ATOM 829 O O . LYS A 1 110 ? 4.028 13.606 9.770 1.00 78.50 110 LYS A O 1
ATOM 834 N N . VAL A 1 111 ? 1.907 13.525 10.530 1.00 70.62 111 VAL A N 1
ATOM 835 C CA . VAL A 1 111 ? 1.291 13.067 9.277 1.00 70.62 111 VAL A CA 1
ATOM 836 C C . VAL A 1 111 ? 1.558 14.067 8.153 1.00 70.62 111 VAL A C 1
ATOM 838 O O . VAL A 1 111 ? 2.003 13.667 7.080 1.00 70.62 111 VAL A O 1
ATOM 841 N N . ASN A 1 112 ? 1.395 15.368 8.406 1.00 78.50 112 ASN A N 1
ATOM 842 C CA . ASN A 1 112 ? 1.661 16.418 7.421 1.00 78.50 112 ASN A CA 1
ATOM 843 C C . ASN A 1 112 ? 3.137 16.472 7.002 1.00 78.50 112 ASN A C 1
ATOM 845 O O . ASN A 1 112 ? 3.437 16.619 5.817 1.00 78.50 112 ASN A O 1
ATOM 849 N N . LYS A 1 113 ? 4.077 16.320 7.946 1.00 82.69 113 LYS A N 1
ATOM 850 C CA . LYS A 1 113 ? 5.516 16.273 7.630 1.00 82.69 113 LYS A CA 1
ATOM 851 C C . LYS A 1 113 ? 5.873 15.066 6.769 1.00 82.69 113 LYS A C 1
ATOM 853 O O . LYS A 1 113 ? 6.631 15.218 5.810 1.00 82.69 113 LYS A O 1
ATOM 858 N N . ILE A 1 114 ? 5.326 13.892 7.088 1.00 74.12 114 ILE A N 1
ATOM 859 C CA . ILE A 1 114 ? 5.532 12.684 6.280 1.00 74.12 114 ILE A CA 1
ATOM 860 C C . ILE A 1 114 ? 4.935 12.895 4.885 1.00 74.12 114 ILE A C 1
ATOM 862 O O . ILE A 1 114 ? 5.623 12.669 3.890 1.00 74.12 114 ILE A O 1
ATOM 866 N N . TYR A 1 115 ? 3.707 13.412 4.803 1.00 73.44 115 TYR A N 1
ATOM 867 C CA . TYR A 1 115 ? 3.026 13.698 3.543 1.00 73.44 115 TYR A CA 1
ATOM 868 C C . TYR A 1 115 ? 3.827 14.647 2.639 1.00 73.44 115 TYR A C 1
ATOM 870 O O . TYR A 1 115 ? 4.087 14.320 1.482 1.00 73.44 115 TYR A O 1
ATOM 878 N N . GLU A 1 116 ? 4.290 15.791 3.151 1.00 81.69 116 GLU A N 1
ATOM 879 C CA . GLU A 1 116 ? 5.087 16.732 2.352 1.00 81.69 116 GLU A CA 1
ATOM 880 C C . GLU A 1 116 ? 6.463 16.154 1.968 1.00 81.69 116 GLU A C 1
ATOM 882 O O . GLU A 1 116 ? 6.950 16.391 0.857 1.00 81.69 116 GLU A O 1
ATOM 887 N N . GLY A 1 117 ? 7.069 15.331 2.833 1.00 80.12 117 GLY A N 1
ATOM 888 C CA . GLY A 1 117 ? 8.281 14.575 2.511 1.00 80.12 117 GLY A CA 1
ATOM 889 C C . GLY A 1 117 ? 8.081 13.624 1.326 1.00 80.12 117 GLY A C 1
ATOM 890 O O . GLY A 1 117 ? 8.867 13.644 0.372 1.00 80.12 117 GLY A O 1
ATOM 891 N N . GLN A 1 118 ? 6.993 12.850 1.338 1.00 71.69 118 GLN A N 1
ATOM 892 C CA . GLN A 1 118 ? 6.654 11.913 0.262 1.00 71.69 118 GLN A CA 1
ATOM 893 C C . GLN A 1 118 ? 6.245 12.622 -1.027 1.00 71.69 118 GLN A C 1
ATOM 895 O O . GLN A 1 118 ? 6.664 12.236 -2.119 1.00 71.69 118 GLN A O 1
ATOM 900 N N . LYS A 1 119 ? 5.502 13.723 -0.926 1.00 76.62 119 LYS A N 1
ATOM 901 C CA . LYS A 1 119 ? 5.147 14.570 -2.068 1.00 76.62 119 LYS A CA 1
ATOM 902 C C . LYS A 1 119 ? 6.388 15.119 -2.772 1.00 76.62 119 LYS A C 1
ATOM 904 O O . LYS A 1 119 ? 6.477 15.059 -3.998 1.00 76.62 119 LYS A O 1
ATOM 909 N N . LYS A 1 120 ? 7.386 15.594 -2.017 1.00 80.31 120 LYS A N 1
ATOM 910 C CA . LYS A 1 120 ? 8.667 16.055 -2.578 1.00 80.31 120 LYS A CA 1
ATOM 911 C C . LYS A 1 120 ? 9.435 14.918 -3.259 1.00 80.31 120 LYS A C 1
ATOM 913 O O . LYS A 1 120 ? 9.973 15.117 -4.348 1.00 80.31 120 LYS A O 1
ATOM 918 N N . LYS A 1 121 ? 9.462 13.732 -2.644 1.00 73.62 121 LYS A N 1
ATOM 919 C CA . LYS A 1 121 ? 10.087 12.525 -3.204 1.00 73.62 121 LYS A CA 1
ATOM 920 C C . LYS A 1 121 ? 9.416 12.103 -4.516 1.00 73.62 121 LYS A C 1
ATOM 922 O O . LYS A 1 121 ? 10.108 11.909 -5.509 1.00 73.62 121 LYS A O 1
ATOM 927 N N . THR A 1 122 ? 8.084 12.065 -4.544 1.00 70.25 122 THR A N 1
ATOM 928 C CA . THR A 1 122 ? 7.276 11.747 -5.733 1.00 70.25 122 THR A CA 1
ATOM 929 C C . THR A 1 122 ? 7.534 12.740 -6.860 1.00 70.25 122 THR A C 1
ATOM 931 O O . THR A 1 122 ? 7.787 12.330 -7.988 1.00 70.25 122 THR A O 1
ATOM 934 N N . LYS A 1 123 ? 7.564 14.043 -6.549 1.00 78.06 123 LYS A N 1
ATOM 935 C CA . LYS A 1 123 ? 7.879 15.088 -7.529 1.00 78.06 123 LYS A CA 1
ATOM 936 C C . LYS A 1 123 ? 9.271 14.901 -8.140 1.00 78.06 123 LYS A C 1
ATOM 938 O O . LYS A 1 123 ? 9.405 14.913 -9.356 1.00 78.06 123 LYS A O 1
ATOM 943 N N . SER A 1 124 ? 10.291 14.669 -7.313 1.00 75.44 124 SER A N 1
ATOM 944 C CA . SER A 1 124 ? 11.651 14.409 -7.805 1.00 75.44 124 SER A CA 1
ATOM 945 C C . SER A 1 124 ? 11.723 13.148 -8.672 1.00 75.44 124 SER A C 1
ATOM 947 O O . SER A 1 124 ? 12.502 13.102 -9.622 1.00 75.44 124 SER A O 1
ATOM 949 N N . MET A 1 125 ? 10.916 12.132 -8.359 1.00 69.50 125 MET A N 1
ATOM 950 C CA . MET A 1 125 ? 10.841 10.900 -9.140 1.00 69.50 125 MET A CA 1
ATOM 951 C C . MET A 1 125 ? 10.169 11.130 -10.497 1.00 69.50 125 MET A C 1
ATOM 953 O O . MET A 1 125 ? 10.656 10.634 -11.509 1.00 69.50 125 MET A O 1
ATOM 957 N N . GLN A 1 126 ? 9.100 11.930 -10.528 1.00 73.38 126 GLN A N 1
ATOM 958 C CA . GLN A 1 126 ? 8.439 12.345 -11.761 1.00 73.38 126 GLN A CA 1
ATOM 959 C C . GLN A 1 126 ? 9.386 13.154 -12.659 1.00 73.38 126 GLN A C 1
ATOM 961 O O . GLN A 1 126 ? 9.491 12.861 -13.843 1.00 73.38 126 GLN A O 1
ATOM 966 N N . GLU A 1 127 ? 10.134 14.109 -12.102 1.00 79.75 127 GLU A N 1
ATOM 967 C CA . GLU A 1 127 ? 11.113 14.907 -12.856 1.00 79.75 127 GLU A CA 1
ATOM 968 C C . GLU A 1 127 ? 12.238 14.035 -13.443 1.00 79.75 127 GLU A C 1
ATOM 970 O O . GLU A 1 127 ? 12.590 14.170 -14.617 1.00 79.75 127 GLU A O 1
ATOM 975 N N . ALA A 1 128 ? 12.786 13.103 -12.652 1.00 72.12 128 ALA A N 1
ATOM 976 C CA . ALA A 1 128 ? 13.807 12.164 -13.125 1.00 72.12 128 ALA A CA 1
ATOM 977 C C . ALA A 1 128 ? 13.278 11.261 -14.248 1.00 72.12 128 ALA A C 1
ATOM 979 O O . ALA A 1 128 ? 14.002 10.931 -15.191 1.00 72.12 128 ALA A O 1
ATOM 980 N N . LEU A 1 129 ? 12.005 10.885 -14.158 1.00 69.19 129 LEU A N 1
ATOM 981 C CA . LEU A 1 129 ? 11.355 10.066 -15.158 1.00 69.19 129 LEU A CA 1
ATOM 982 C C . LEU A 1 129 ? 11.086 10.827 -16.460 1.00 69.19 129 LEU A C 1
ATOM 984 O O . LEU A 1 129 ? 11.385 10.318 -17.538 1.00 69.19 129 LEU A O 1
ATOM 988 N N . GLU A 1 130 ? 10.536 12.036 -16.375 1.00 77.81 130 GLU A N 1
ATOM 989 C CA . GLU A 1 130 ? 10.318 12.899 -17.538 1.00 77.81 130 GLU A CA 1
ATOM 990 C C . GLU A 1 130 ? 11.636 13.143 -18.284 1.00 77.81 130 GLU A C 1
ATOM 992 O O . GLU A 1 130 ? 11.680 13.077 -19.513 1.00 77.81 130 GLU A O 1
ATOM 997 N N . GLU A 1 131 ? 12.734 13.330 -17.546 1.00 79.12 131 GLU A N 1
ATOM 998 C CA . GLU A 1 131 ? 14.072 13.441 -18.122 1.00 79.12 131 GLU A CA 1
ATOM 999 C C . GLU A 1 131 ? 14.538 12.146 -18.801 1.00 79.12 131 GLU A C 1
ATOM 1001 O O . GLU A 1 131 ? 15.117 12.194 -19.888 1.00 79.12 131 GLU A O 1
ATOM 1006 N N . SER A 1 132 ? 14.267 10.981 -18.208 1.00 69.81 132 SER A N 1
ATOM 1007 C CA . SER A 1 132 ? 14.582 9.689 -18.827 1.00 69.81 132 SER A CA 1
ATOM 1008 C C . SER A 1 132 ? 13.801 9.482 -20.130 1.00 69.81 132 SER A C 1
ATOM 1010 O O . SER A 1 132 ? 14.408 9.162 -21.153 1.00 69.81 132 SER A O 1
ATOM 1012 N N . ASN A 1 133 ? 12.496 9.767 -20.134 1.00 72.62 133 ASN A N 1
ATOM 1013 C CA . ASN A 1 133 ? 11.641 9.682 -21.322 1.00 72.62 133 ASN A CA 1
ATOM 1014 C C . ASN A 1 133 ? 12.102 10.628 -22.437 1.00 72.62 133 ASN A C 1
ATOM 1016 O O . ASN A 1 133 ? 12.136 10.237 -23.604 1.00 72.62 133 ASN A O 1
ATOM 1020 N N . ARG A 1 134 ? 12.520 11.851 -22.084 1.00 78.69 134 ARG A N 1
ATOM 1021 C CA . ARG A 1 134 ? 13.103 12.804 -23.038 1.00 78.69 134 ARG A CA 1
ATOM 1022 C C . ARG A 1 134 ? 14.336 12.214 -23.728 1.00 78.69 134 ARG A C 1
ATOM 1024 O O . ARG A 1 134 ? 14.428 12.248 -24.951 1.00 78.69 134 ARG A O 1
ATOM 1031 N N . LYS A 1 135 ? 15.251 11.612 -22.961 1.00 75.38 135 LYS A N 1
ATOM 1032 C CA . LYS A 1 135 ? 16.472 10.995 -23.508 1.00 75.38 135 LYS A CA 1
ATOM 1033 C C . LYS A 1 135 ? 16.186 9.754 -24.353 1.00 75.38 135 LYS A C 1
ATOM 1035 O O . LYS A 1 135 ? 16.870 9.530 -25.345 1.00 75.38 135 LYS A O 1
ATOM 1040 N N . ILE A 1 136 ? 15.172 8.963 -24.003 1.00 70.94 136 ILE A N 1
ATOM 1041 C CA . ILE A 1 136 ? 14.728 7.827 -24.828 1.00 70.94 136 ILE A CA 1
ATOM 1042 C C . ILE A 1 136 ? 14.172 8.320 -26.167 1.00 70.94 136 ILE A C 1
ATOM 1044 O O . ILE A 1 136 ? 14.495 7.752 -27.207 1.00 70.94 136 ILE A O 1
ATOM 1048 N N . ALA A 1 137 ? 13.394 9.406 -26.170 1.00 76.25 137 ALA A N 1
ATOM 1049 C CA . ALA A 1 137 ? 12.922 10.018 -27.409 1.00 76.25 137 ALA A CA 1
ATOM 1050 C C . ALA A 1 137 ? 14.092 10.498 -28.289 1.00 76.25 137 ALA A C 1
ATOM 1052 O O . ALA A 1 137 ? 14.091 10.253 -29.495 1.00 76.25 137 ALA A O 1
ATOM 1053 N N . ASP A 1 138 ? 15.128 11.098 -27.691 1.00 75.69 138 ASP A N 1
ATOM 1054 C CA . ASP A 1 138 ? 16.351 11.481 -28.409 1.00 75.69 138 ASP A CA 1
ATOM 1055 C C . ASP A 1 138 ? 17.071 10.266 -29.018 1.00 75.69 138 ASP A C 1
ATOM 1057 O O . ASP A 1 138 ? 17.528 10.323 -30.163 1.00 75.69 138 ASP A O 1
ATOM 1061 N N . VAL A 1 139 ? 17.137 9.148 -28.286 1.00 71.81 139 VAL A N 1
ATOM 1062 C CA . VAL A 1 139 ? 17.675 7.874 -28.789 1.00 71.81 139 VAL A CA 1
ATOM 1063 C C . VAL A 1 139 ? 16.844 7.357 -29.966 1.00 71.81 139 VAL A C 1
ATOM 1065 O O . VAL A 1 139 ? 17.416 7.040 -31.007 1.00 71.81 139 VAL A O 1
ATOM 1068 N N . ASN A 1 140 ? 15.514 7.320 -29.848 1.00 72.31 140 ASN A N 1
ATOM 1069 C CA . ASN A 1 140 ? 14.613 6.880 -30.919 1.00 72.31 140 ASN A CA 1
ATOM 1070 C C . ASN A 1 140 ? 14.784 7.717 -32.190 1.00 72.31 140 ASN A C 1
ATOM 1072 O O . ASN A 1 140 ? 14.901 7.171 -33.289 1.00 72.31 140 ASN A O 1
ATOM 1076 N N . ASN A 1 141 ? 14.874 9.040 -32.041 1.00 74.69 141 ASN A N 1
ATOM 1077 C CA . ASN A 1 141 ? 15.130 9.950 -33.153 1.00 74.69 141 ASN A CA 1
ATOM 1078 C C . ASN A 1 141 ? 16.481 9.656 -33.817 1.00 74.69 141 ASN A C 1
ATOM 1080 O O . ASN A 1 141 ? 16.569 9.586 -35.042 1.00 74.69 141 ASN A O 1
ATOM 1084 N N . ALA A 1 142 ? 17.533 9.431 -33.026 1.00 69.19 142 ALA A N 1
ATOM 1085 C CA . ALA A 1 142 ? 18.851 9.107 -33.556 1.00 69.19 142 ALA A CA 1
ATOM 1086 C C . ALA A 1 142 ? 18.889 7.733 -34.257 1.00 69.19 142 ALA A C 1
ATOM 1088 O O . ALA A 1 142 ? 19.504 7.612 -35.315 1.00 69.19 142 ALA A O 1
ATOM 1089 N N . VAL A 1 143 ? 18.181 6.722 -33.742 1.00 69.25 143 VAL A N 1
ATOM 1090 C CA . VAL A 1 143 ? 18.007 5.424 -34.422 1.00 69.25 143 VAL A CA 1
ATOM 1091 C C . VAL A 1 143 ? 17.241 5.587 -35.739 1.00 69.25 143 VAL A C 1
ATOM 1093 O O . VAL A 1 143 ? 17.612 4.979 -36.743 1.00 69.25 143 VAL A O 1
ATOM 1096 N N . SER A 1 144 ? 16.206 6.430 -35.776 1.00 75.94 144 SER A N 1
ATOM 1097 C CA . SER A 1 144 ? 15.465 6.726 -37.009 1.00 75.94 144 SER A CA 1
ATOM 1098 C C . SER A 1 144 ? 16.360 7.374 -38.068 1.00 75.94 144 SER A C 1
ATOM 1100 O O . SER A 1 144 ? 16.392 6.912 -39.207 1.00 75.94 144 SER A O 1
ATOM 1102 N N . LEU A 1 145 ? 17.152 8.381 -37.685 1.00 71.69 145 LEU A N 1
ATOM 1103 C CA . LEU A 1 145 ? 18.124 9.017 -38.582 1.00 71.69 145 LEU A CA 1
ATOM 1104 C C . LEU A 1 145 ? 19.155 8.009 -39.101 1.00 71.69 145 LEU A C 1
ATOM 1106 O O . LEU A 1 145 ? 19.474 8.002 -40.287 1.00 71.69 145 LEU A O 1
ATOM 1110 N N . LEU A 1 146 ? 19.648 7.120 -38.237 1.00 69.19 146 LEU A N 1
ATOM 1111 C CA . LEU A 1 146 ? 20.571 6.059 -38.635 1.00 69.19 146 LEU A CA 1
ATOM 1112 C C . LEU A 1 146 ? 19.943 5.116 -39.672 1.00 69.19 146 LEU A C 1
ATOM 1114 O O . LEU A 1 146 ? 20.595 4.754 -40.652 1.00 69.19 146 LEU A O 1
ATOM 1118 N N . ASN A 1 147 ? 18.672 4.750 -39.488 1.00 67.31 147 ASN A N 1
ATOM 1119 C CA . ASN A 1 147 ? 17.918 3.941 -40.444 1.00 67.31 147 ASN A CA 1
ATOM 1120 C C . ASN A 1 147 ? 17.756 4.643 -41.799 1.00 67.31 147 ASN A C 1
ATOM 1122 O O . ASN A 1 147 ? 17.885 3.995 -42.838 1.00 67.31 147 ASN A O 1
ATOM 1126 N N . GLU A 1 148 ? 17.483 5.948 -41.809 1.00 75.75 148 GLU A N 1
ATOM 1127 C CA . GLU A 1 148 ? 17.391 6.740 -43.041 1.00 75.75 148 GLU A CA 1
ATOM 1128 C C . GLU A 1 148 ? 18.729 6.798 -43.777 1.00 75.75 148 GLU A C 1
ATOM 1130 O O . GLU A 1 148 ? 18.776 6.526 -44.977 1.00 75.75 148 GLU A O 1
ATOM 1135 N N . VAL A 1 149 ? 19.818 7.068 -43.049 1.00 69.44 149 VAL A N 1
ATOM 1136 C CA . VAL A 1 149 ? 21.186 7.060 -43.580 1.00 69.44 149 VAL A CA 1
ATOM 1137 C C . VAL A 1 149 ? 21.478 5.697 -44.211 1.00 69.44 149 VAL A C 1
ATOM 1139 O O . VAL A 1 149 ? 21.799 5.623 -45.388 1.00 69.44 149 VAL A O 1
ATOM 1142 N N . ILE A 1 150 ? 21.254 4.596 -43.499 1.00 66.94 150 ILE A N 1
ATOM 1143 C CA . ILE A 1 150 ? 21.515 3.243 -44.016 1.00 66.94 150 ILE A CA 1
ATOM 1144 C C . ILE A 1 150 ? 20.679 2.896 -45.255 1.00 66.94 150 ILE A C 1
ATOM 1146 O O . ILE A 1 150 ? 21.152 2.179 -46.138 1.00 66.94 150 ILE A O 1
ATOM 1150 N N . ARG A 1 151 ? 19.435 3.382 -45.336 1.00 72.69 151 ARG A N 1
ATOM 1151 C CA . ARG A 1 151 ? 18.567 3.183 -46.510 1.00 72.69 151 ARG A CA 1
ATOM 1152 C C . ARG A 1 151 ? 18.980 4.051 -47.699 1.00 72.69 151 ARG A C 1
ATOM 1154 O O . ARG A 1 151 ? 18.664 3.703 -48.839 1.00 72.69 151 ARG A O 1
ATOM 1161 N N . GLY A 1 152 ? 19.668 5.162 -47.455 1.00 75.06 152 GLY A N 1
ATOM 1162 C CA . GLY A 1 152 ? 20.251 6.002 -48.490 1.00 75.06 152 GLY A CA 1
ATOM 1163 C C . GLY A 1 152 ? 21.369 5.265 -49.225 1.00 75.06 152 GLY A C 1
ATOM 1164 O O . GLY A 1 152 ? 22.343 4.829 -48.619 1.00 75.06 152 GLY A O 1
ATOM 1165 N N . LYS A 1 153 ? 21.264 5.158 -50.555 1.00 57.62 153 LYS A N 1
ATOM 1166 C CA . LYS A 1 153 ? 22.270 4.481 -51.398 1.00 57.62 153 LYS A CA 1
ATOM 1167 C C . LYS A 1 153 ? 23.673 5.118 -51.341 1.00 57.62 153 LYS A C 1
ATOM 1169 O O . LYS A 1 153 ? 24.628 4.448 -51.717 1.00 57.62 153 LYS A O 1
ATOM 1174 N N . ASP A 1 154 ? 23.788 6.351 -50.837 1.00 60.16 154 ASP A N 1
ATOM 1175 C CA . ASP A 1 154 ? 25.023 7.153 -50.805 1.00 60.16 154 ASP A CA 1
ATOM 1176 C C . ASP A 1 154 ? 25.475 7.560 -49.392 1.00 60.16 154 ASP A C 1
ATOM 1178 O O . ASP A 1 154 ? 26.324 8.443 -49.240 1.00 60.16 154 ASP A O 1
ATOM 1182 N N . ALA A 1 155 ? 24.916 6.957 -48.339 1.00 62.75 155 ALA A N 1
ATOM 1183 C CA . ALA A 1 155 ? 25.338 7.282 -46.983 1.00 62.75 155 ALA A CA 1
ATOM 1184 C C . ALA A 1 155 ? 26.822 6.991 -46.773 1.00 62.75 155 ALA A C 1
ATOM 1186 O O . ALA A 1 155 ? 27.292 5.856 -46.910 1.00 62.75 155 ALA A O 1
ATOM 1187 N N . LYS A 1 156 ? 27.575 8.028 -46.401 1.00 69.94 156 LYS A N 1
ATOM 1188 C CA . LYS A 1 156 ? 28.997 7.867 -46.133 1.00 69.94 156 LYS A CA 1
ATOM 1189 C C . LYS A 1 156 ? 29.148 7.206 -44.773 1.00 69.94 156 LYS A C 1
ATOM 1191 O O . LYS A 1 156 ? 28.499 7.568 -43.798 1.00 69.94 156 LYS A O 1
ATOM 1196 N N . PHE A 1 157 ? 30.093 6.279 -44.679 1.00 63.75 157 PHE A N 1
ATOM 1197 C CA . PHE A 1 157 ? 30.464 5.614 -43.428 1.00 63.75 157 PHE A CA 1
ATOM 1198 C C . PHE A 1 157 ? 30.764 6.595 -42.272 1.00 63.75 157 PHE A C 1
ATOM 1200 O O . PHE A 1 157 ? 30.576 6.264 -41.103 1.00 63.75 157 PHE A O 1
ATOM 1207 N N . GLN A 1 158 ? 31.199 7.820 -42.590 1.00 68.88 158 GLN A N 1
ATOM 1208 C CA . GLN A 1 158 ? 31.404 8.879 -41.598 1.00 68.88 158 GLN A CA 1
ATOM 1209 C C . GLN A 1 158 ? 30.097 9.403 -40.989 1.00 68.88 158 GLN A C 1
ATOM 1211 O O . GLN A 1 158 ? 30.057 9.624 -39.782 1.00 68.88 158 GLN A O 1
ATOM 1216 N N . ASP A 1 159 ? 29.024 9.507 -41.774 1.00 70.06 159 ASP A N 1
ATOM 1217 C CA . ASP A 1 159 ? 27.710 9.957 -41.295 1.00 70.06 159 ASP A CA 1
ATOM 1218 C C . ASP A 1 159 ? 27.132 8.933 -40.302 1.00 70.06 159 ASP A C 1
ATOM 1220 O O . ASP A 1 159 ? 26.603 9.282 -39.245 1.00 70.06 159 ASP A O 1
ATOM 1224 N N . ILE A 1 160 ? 27.341 7.643 -40.593 1.00 65.44 160 ILE A N 1
ATOM 1225 C CA . ILE A 1 160 ? 27.004 6.523 -39.703 1.00 65.44 160 ILE A CA 1
ATOM 1226 C C . ILE A 1 160 ? 27.806 6.616 -38.397 1.00 65.44 160 ILE A C 1
ATOM 1228 O O . ILE A 1 160 ? 27.228 6.540 -37.313 1.00 65.44 160 ILE A O 1
ATOM 1232 N N . LYS A 1 161 ? 29.129 6.824 -38.472 1.00 68.06 161 LYS A N 1
ATOM 1233 C CA . LYS A 1 161 ? 29.988 6.971 -37.282 1.00 68.06 161 LYS A CA 1
ATOM 1234 C C . LYS A 1 161 ? 29.592 8.156 -36.407 1.00 68.06 161 LYS A C 1
ATOM 1236 O O . LYS A 1 161 ? 29.596 8.031 -35.181 1.00 68.06 161 LYS A O 1
ATOM 1241 N N . GLU A 1 162 ? 29.254 9.291 -37.010 1.00 75.56 162 GLU A N 1
ATOM 1242 C CA . GLU A 1 162 ? 28.804 10.468 -36.270 1.00 75.56 162 GLU A CA 1
ATOM 1243 C C . GLU A 1 162 ? 27.471 10.196 -35.558 1.00 75.56 162 GLU A C 1
ATOM 1245 O O . GLU A 1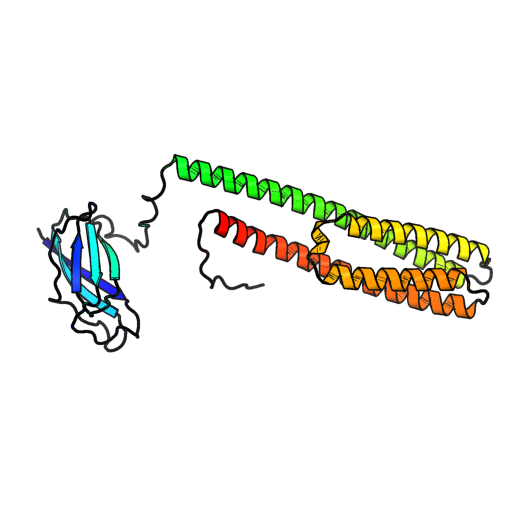 162 ? 27.322 10.518 -34.377 1.00 75.56 162 GLU A O 1
ATOM 1250 N N . CYS A 1 163 ? 26.527 9.541 -36.239 1.00 64.94 163 CYS A N 1
ATOM 1251 C CA . CYS A 1 163 ? 25.238 9.161 -35.667 1.00 64.94 163 CYS A CA 1
ATOM 1252 C C . CYS A 1 163 ? 25.395 8.186 -34.483 1.00 64.94 163 CYS A C 1
ATOM 1254 O O . CYS A 1 163 ? 24.841 8.412 -33.407 1.00 64.94 163 CYS A O 1
ATOM 1256 N N . VAL A 1 164 ? 26.243 7.165 -34.636 1.00 66.62 164 VAL A N 1
ATOM 1257 C CA . VAL A 1 164 ? 26.584 6.194 -33.581 1.00 66.62 164 VAL A CA 1
ATOM 1258 C C . VAL A 1 164 ? 27.231 6.874 -32.367 1.00 66.62 164 VAL A C 1
ATOM 1260 O O . VAL A 1 164 ? 26.915 6.539 -31.229 1.00 66.62 164 VAL A O 1
ATOM 1263 N N . SER A 1 165 ? 28.092 7.872 -32.582 1.00 73.62 165 SER A N 1
ATOM 1264 C CA . SER A 1 165 ? 28.704 8.656 -31.497 1.00 73.62 165 SER A CA 1
ATOM 1265 C C . SER A 1 165 ? 27.674 9.491 -30.721 1.00 73.62 165 SER A C 1
ATOM 1267 O O . SER A 1 165 ? 27.716 9.565 -29.491 1.00 73.62 165 SER A O 1
ATOM 1269 N N . LYS A 1 166 ? 26.704 10.095 -31.425 1.00 75.75 166 LYS A N 1
ATOM 1270 C CA . LYS A 1 166 ? 25.591 10.822 -30.791 1.00 75.75 166 LYS A CA 1
ATOM 1271 C C . LYS A 1 166 ? 24.716 9.878 -29.963 1.00 75.75 166 LYS A C 1
ATOM 1273 O O . LYS A 1 166 ? 24.375 10.230 -28.836 1.00 75.75 166 LYS A O 1
ATOM 1278 N N . LEU A 1 167 ? 24.418 8.685 -30.484 1.00 67.12 167 LEU A N 1
ATOM 1279 C CA . LEU A 1 167 ? 23.690 7.636 -29.762 1.00 67.12 167 LEU A CA 1
ATOM 1280 C C . LEU A 1 167 ? 24.398 7.244 -28.461 1.00 67.12 167 LEU A C 1
ATOM 1282 O O . LEU A 1 167 ? 23.778 7.292 -27.404 1.00 67.12 167 LEU A O 1
ATOM 1286 N N . ASP A 1 168 ? 25.692 6.928 -28.511 1.00 74.00 168 ASP A N 1
ATOM 1287 C CA . ASP A 1 168 ? 26.481 6.529 -27.333 1.00 74.00 168 ASP A CA 1
ATOM 1288 C C . ASP A 1 168 ? 26.460 7.591 -26.214 1.00 74.00 168 ASP A C 1
ATOM 1290 O O . ASP A 1 168 ? 26.271 7.286 -25.029 1.00 74.00 168 ASP A O 1
ATOM 1294 N N . LYS A 1 169 ? 26.561 8.872 -26.594 1.00 78.62 169 LYS A N 1
ATOM 1295 C CA . LYS A 1 169 ? 26.461 9.995 -25.653 1.00 78.62 169 LYS A CA 1
ATOM 1296 C C . LYS A 1 169 ? 25.074 10.087 -25.008 1.00 78.62 169 LYS A C 1
ATOM 1298 O O . LYS A 1 169 ? 24.984 10.300 -23.798 1.00 78.62 169 LYS A O 1
ATOM 1303 N N . GLN A 1 170 ? 24.009 9.929 -25.795 1.00 75.12 170 GLN A N 1
ATOM 1304 C CA . GLN A 1 170 ? 22.633 9.965 -25.287 1.00 75.12 170 GLN A CA 1
ATOM 1305 C C . GLN A 1 170 ? 22.349 8.780 -24.355 1.00 75.12 170 GLN A C 1
ATOM 1307 O O . GLN A 1 170 ? 21.807 8.971 -23.265 1.00 75.12 170 GLN A O 1
ATOM 1312 N N . PHE A 1 171 ? 22.815 7.583 -24.720 1.00 68.06 171 PHE A N 1
ATOM 1313 C CA . PHE A 1 171 ? 22.732 6.384 -23.888 1.00 68.06 171 PHE A CA 1
ATOM 1314 C C . PHE A 1 171 ? 23.407 6.563 -22.533 1.00 68.06 171 PHE A C 1
ATOM 1316 O O . PHE A 1 171 ? 22.796 6.317 -21.492 1.00 68.06 171 PHE A O 1
ATOM 1323 N N . SER A 1 172 ? 24.642 7.060 -22.535 1.00 76.25 172 SER A N 1
ATOM 1324 C CA . SER A 1 172 ? 25.380 7.332 -21.301 1.00 76.25 172 SER A CA 1
ATOM 1325 C C . SER A 1 172 ? 24.636 8.333 -20.408 1.00 76.25 172 SER A C 1
ATOM 1327 O O . SER A 1 172 ? 24.524 8.128 -19.199 1.00 76.25 172 SER A O 1
ATOM 1329 N N . GLY A 1 173 ? 24.046 9.375 -21.004 1.00 76.19 173 GLY A N 1
ATOM 1330 C CA . GLY A 1 173 ? 23.226 10.346 -20.282 1.00 76.19 173 GLY A CA 1
ATOM 1331 C C . GLY A 1 173 ? 21.938 9.754 -19.697 1.00 76.19 173 GLY A C 1
ATOM 1332 O O . GLY A 1 173 ? 21.522 10.171 -18.612 1.00 76.19 173 GLY A O 1
ATOM 1333 N N . ALA A 1 174 ? 21.294 8.811 -20.389 1.00 68.62 174 ALA A N 1
ATOM 1334 C CA . ALA A 1 174 ? 20.100 8.120 -19.901 1.00 68.62 174 ALA A CA 1
ATOM 1335 C C . ALA A 1 174 ? 20.425 7.215 -18.703 1.00 68.62 174 ALA A C 1
ATOM 1337 O O . ALA A 1 174 ? 19.757 7.299 -17.673 1.00 68.62 174 ALA A O 1
ATOM 1338 N N . ILE A 1 175 ? 21.507 6.435 -18.791 1.00 70.19 175 ILE A N 1
ATOM 1339 C CA . ILE A 1 175 ? 21.987 5.576 -17.698 1.00 70.19 175 ILE A CA 1
ATOM 1340 C C . ILE A 1 175 ? 22.345 6.409 -16.460 1.00 70.19 175 ILE A C 1
ATOM 1342 O O . ILE A 1 175 ? 21.984 6.050 -15.340 1.00 70.19 175 ILE A O 1
ATOM 1346 N N . GLU A 1 176 ? 23.032 7.540 -16.635 1.00 77.62 176 GLU A N 1
ATOM 1347 C CA . GLU A 1 176 ? 23.385 8.420 -15.518 1.00 77.62 176 GLU A CA 1
ATOM 1348 C C . GLU A 1 176 ? 22.142 9.012 -14.835 1.00 77.62 176 GLU A C 1
ATOM 1350 O O . GLU A 1 176 ? 22.085 9.069 -13.606 1.00 77.62 176 GLU A O 1
ATOM 1355 N N . ALA A 1 177 ? 21.129 9.413 -15.613 1.00 71.81 177 ALA A N 1
ATOM 1356 C CA . ALA A 1 177 ? 19.863 9.911 -15.076 1.00 71.81 177 ALA A CA 1
ATOM 1357 C C . ALA A 1 177 ? 19.120 8.829 -14.275 1.00 71.81 177 ALA A C 1
ATOM 1359 O O . ALA A 1 177 ? 18.680 9.093 -13.155 1.00 71.81 177 ALA A O 1
ATOM 1360 N N . LEU A 1 178 ? 19.063 7.600 -14.800 1.00 68.69 178 LEU A N 1
ATOM 1361 C CA . LEU A 1 178 ? 18.476 6.453 -14.105 1.00 68.69 178 LEU A CA 1
ATOM 1362 C C . LEU A 1 178 ? 19.208 6.157 -12.787 1.00 68.69 178 LEU A C 1
ATOM 1364 O O . LEU A 1 178 ? 18.565 6.029 -11.746 1.00 68.69 178 LEU A O 1
ATOM 1368 N N . ASN A 1 179 ? 20.545 6.138 -12.798 1.00 71.19 179 ASN A N 1
ATOM 1369 C CA . ASN A 1 179 ? 21.364 5.889 -11.605 1.00 71.19 179 ASN A CA 1
ATOM 1370 C C . ASN A 1 179 ? 21.258 7.002 -10.550 1.00 71.19 179 ASN A C 1
ATOM 1372 O O . ASN A 1 179 ? 21.346 6.726 -9.354 1.00 71.19 179 ASN A O 1
ATOM 1376 N N . LYS A 1 180 ? 21.080 8.262 -10.968 1.00 73.31 180 LYS A N 1
ATOM 1377 C CA . LYS A 1 180 ? 20.873 9.395 -10.050 1.00 73.31 180 LYS A CA 1
ATOM 1378 C C . LYS A 1 180 ? 19.535 9.320 -9.323 1.00 73.31 180 LYS A C 1
ATOM 1380 O O . LYS A 1 180 ? 19.411 9.883 -8.235 1.00 73.31 180 LYS A O 1
ATOM 1385 N N . SER A 1 181 ? 18.556 8.602 -9.871 1.00 67.69 181 SER A N 1
ATOM 1386 C CA . SER A 1 181 ? 17.336 8.291 -9.137 1.00 67.69 181 SER A CA 1
ATOM 1387 C C . SER A 1 181 ? 17.632 7.195 -8.100 1.00 67.69 181 SER A C 1
ATOM 1389 O O . SER A 1 181 ? 17.471 5.996 -8.319 1.00 67.69 181 SER A O 1
ATOM 1391 N N . SER A 1 182 ? 18.082 7.614 -6.915 1.00 58.97 182 SER A N 1
ATOM 1392 C CA . SER A 1 182 ? 18.318 6.731 -5.758 1.00 58.97 182 SER A CA 1
ATOM 1393 C C . SER A 1 182 ? 17.106 5.851 -5.413 1.00 58.97 182 SER A C 1
ATOM 1395 O O . SER A 1 182 ? 17.246 4.802 -4.787 1.00 58.97 182 SER A O 1
ATOM 1397 N N . LEU A 1 183 ? 15.921 6.255 -5.871 1.00 55.53 183 LEU A N 1
ATOM 1398 C CA . LEU A 1 183 ? 14.628 5.615 -5.663 1.00 55.53 183 LEU A CA 1
ATOM 1399 C C . LEU A 1 183 ? 14.406 4.347 -6.497 1.00 55.53 183 LEU A C 1
ATOM 1401 O O . LEU A 1 183 ? 13.661 3.473 -6.064 1.00 55.53 183 LEU A O 1
ATOM 1405 N N . LEU A 1 184 ? 15.082 4.197 -7.641 1.00 58.44 184 LEU A N 1
ATOM 1406 C CA . LEU A 1 184 ? 14.983 2.983 -8.458 1.00 58.44 184 LEU A CA 1
ATOM 1407 C C . LEU A 1 184 ? 15.824 1.820 -7.909 1.00 58.44 184 LEU A C 1
ATOM 1409 O O . LEU A 1 184 ? 15.617 0.677 -8.304 1.00 58.44 184 LEU A O 1
ATOM 1413 N N . SER A 1 185 ? 16.728 2.059 -6.956 1.00 60.16 185 SER A N 1
ATOM 1414 C CA . SER A 1 185 ? 17.555 0.999 -6.354 1.00 60.16 185 SER A CA 1
ATOM 1415 C C . SER A 1 185 ? 16.749 -0.140 -5.707 1.00 60.16 185 SER A C 1
ATOM 1417 O O . SER A 1 185 ? 17.241 -1.264 -5.631 1.00 60.16 185 SER A O 1
ATOM 1419 N N . ASN A 1 186 ? 15.498 0.122 -5.311 1.00 55.00 186 ASN A N 1
ATOM 1420 C CA . ASN A 1 186 ? 14.610 -0.868 -4.698 1.00 55.00 186 ASN A CA 1
ATOM 1421 C C . ASN A 1 186 ? 13.744 -1.639 -5.705 1.00 55.00 186 ASN A C 1
ATOM 1423 O O . ASN A 1 186 ? 13.106 -2.625 -5.335 1.00 55.00 186 ASN A O 1
ATOM 1427 N N . VAL A 1 187 ? 13.698 -1.220 -6.972 1.00 58.56 187 VAL A N 1
ATOM 1428 C CA . VAL A 1 187 ? 12.858 -1.870 -7.980 1.00 58.56 187 VAL A CA 1
ATOM 1429 C C . VAL A 1 187 ? 13.708 -2.874 -8.754 1.00 58.56 187 VAL A C 1
ATOM 1431 O O . VAL A 1 187 ? 14.689 -2.521 -9.399 1.00 58.56 187 VAL A O 1
ATOM 1434 N N . LYS A 1 188 ? 13.325 -4.154 -8.723 1.00 60.84 188 LYS A N 1
ATOM 1435 C CA . LYS A 1 188 ? 13.993 -5.238 -9.472 1.00 60.84 188 LYS A CA 1
ATOM 1436 C C . LYS A 1 188 ? 14.146 -4.923 -10.977 1.00 60.84 188 LYS A C 1
ATOM 1438 O O . LYS A 1 188 ? 15.147 -5.315 -11.573 1.00 60.84 188 LYS A O 1
ATOM 1443 N N . LEU A 1 189 ? 13.208 -4.158 -11.549 1.00 57.56 189 LEU A N 1
ATOM 1444 C CA . LEU A 1 189 ? 13.223 -3.685 -12.943 1.00 57.56 189 LEU A CA 1
ATOM 1445 C C . LEU A 1 189 ? 14.462 -2.853 -13.300 1.00 57.56 189 LEU A C 1
ATOM 1447 O O . LEU A 1 189 ? 14.921 -2.900 -14.435 1.00 57.56 189 LEU A O 1
ATOM 1451 N N . THR A 1 190 ? 15.070 -2.155 -12.343 1.00 64.38 190 THR A N 1
ATOM 1452 C CA . THR A 1 190 ? 16.244 -1.304 -12.592 1.00 64.38 190 THR A CA 1
ATOM 1453 C C . THR A 1 190 ? 17.466 -2.118 -12.997 1.00 64.38 190 THR A C 1
ATOM 1455 O O . THR A 1 190 ? 18.309 -1.632 -13.746 1.00 64.38 190 THR A O 1
ATOM 1458 N N . LYS A 1 191 ? 17.556 -3.374 -12.539 1.00 72.75 191 LYS A N 1
ATOM 1459 C CA . LYS A 1 191 ? 18.615 -4.290 -12.962 1.00 72.75 191 LYS A CA 1
ATOM 1460 C C . LYS A 1 191 ? 18.390 -4.772 -14.395 1.00 72.75 191 LYS A C 1
ATOM 1462 O O . LYS A 1 191 ? 19.307 -4.677 -15.195 1.00 72.75 191 LYS A O 1
ATOM 1467 N N . GLU A 1 192 ? 17.185 -5.235 -14.724 1.00 68.62 192 GLU A N 1
ATOM 1468 C CA . GLU A 1 192 ? 16.863 -5.743 -16.069 1.00 68.62 192 GLU A CA 1
ATOM 1469 C C . GLU A 1 192 ? 17.019 -4.655 -17.137 1.00 68.62 192 GLU A C 1
ATOM 1471 O O . GLU A 1 192 ? 17.683 -4.874 -18.150 1.00 68.62 192 GLU A O 1
ATOM 1476 N N . VAL A 1 193 ? 16.506 -3.450 -16.868 1.00 66.44 193 VAL A N 1
ATOM 1477 C CA . VAL A 1 193 ? 16.677 -2.292 -17.754 1.00 66.44 193 VAL A CA 1
ATOM 1478 C C . VAL A 1 193 ? 18.161 -1.954 -17.915 1.00 66.44 193 VAL A C 1
ATOM 1480 O O . VAL A 1 193 ? 18.632 -1.778 -19.037 1.00 66.44 193 VAL A O 1
ATOM 1483 N N . LYS A 1 194 ? 18.933 -1.919 -16.821 1.00 70.50 194 LYS A N 1
ATOM 1484 C CA . LYS A 1 194 ? 20.377 -1.651 -16.870 1.00 70.50 194 LYS A CA 1
ATOM 1485 C C . LYS A 1 194 ? 21.139 -2.701 -17.679 1.00 70.50 194 LYS A C 1
ATOM 1487 O O . LYS A 1 194 ? 21.946 -2.326 -18.523 1.00 70.50 194 LYS A O 1
ATOM 1492 N N . ASP A 1 195 ? 20.873 -3.983 -17.447 1.00 78.12 195 ASP A N 1
ATOM 1493 C CA . ASP A 1 195 ? 21.532 -5.085 -18.151 1.00 78.12 195 ASP A CA 1
ATOM 1494 C C . ASP A 1 195 ? 21.260 -4.990 -19.666 1.00 78.12 195 ASP A C 1
ATOM 1496 O O . ASP A 1 195 ? 22.171 -5.160 -20.478 1.00 78.12 195 ASP A O 1
ATOM 1500 N N . LYS A 1 196 ? 20.037 -4.611 -20.063 1.00 72.19 196 LYS A N 1
ATOM 1501 C CA . LYS A 1 196 ? 19.693 -4.350 -21.469 1.00 72.19 196 LYS A CA 1
ATOM 1502 C C . LYS A 1 196 ? 20.386 -3.117 -22.044 1.00 72.19 196 LYS A C 1
ATOM 1504 O O . LYS A 1 196 ? 20.836 -3.165 -23.185 1.00 72.19 196 LYS A O 1
ATOM 1509 N N . PHE A 1 197 ? 20.507 -2.031 -21.279 1.00 68.50 197 PHE A N 1
ATOM 1510 C CA . PHE A 1 197 ? 21.269 -0.848 -21.697 1.00 68.50 197 PHE A CA 1
ATOM 1511 C C . PHE A 1 197 ? 22.757 -1.163 -21.908 1.00 68.50 197 PHE A C 1
ATOM 1513 O O . PHE A 1 197 ? 23.346 -0.685 -22.876 1.00 68.50 197 PHE A O 1
ATOM 1520 N N . GLU A 1 198 ? 23.369 -1.976 -21.045 1.00 76.44 198 GLU A N 1
ATOM 1521 C CA . GLU A 1 198 ? 24.765 -2.398 -21.218 1.00 76.44 198 GLU A CA 1
ATOM 1522 C C . GLU A 1 198 ? 24.926 -3.302 -22.450 1.00 76.44 198 GLU A C 1
ATOM 1524 O O . GLU A 1 198 ? 25.800 -3.049 -23.281 1.00 76.44 198 GLU A O 1
ATOM 1529 N N . ALA A 1 199 ? 24.025 -4.270 -22.660 1.00 77.19 199 ALA A N 1
ATOM 1530 C CA . ALA A 1 199 ? 24.013 -5.088 -23.879 1.00 77.19 199 ALA A CA 1
ATOM 1531 C C . ALA A 1 199 ? 23.863 -4.232 -25.154 1.00 77.19 199 ALA A C 1
ATOM 1533 O O . ALA A 1 199 ? 24.480 -4.483 -26.197 1.00 77.19 199 ALA A O 1
ATOM 1534 N N . LEU A 1 200 ? 23.070 -3.164 -25.068 1.00 69.06 200 LEU A N 1
ATOM 1535 C CA . LEU A 1 200 ? 22.891 -2.215 -26.155 1.00 69.06 200 LEU A CA 1
ATOM 1536 C C . LEU A 1 200 ? 24.165 -1.416 -26.431 1.00 69.06 200 LEU A C 1
ATOM 1538 O O . LEU A 1 200 ? 24.560 -1.263 -27.585 1.00 69.06 200 LEU A O 1
ATOM 1542 N N . LYS A 1 201 ? 24.851 -0.960 -25.382 1.00 71.75 201 LYS A N 1
ATOM 1543 C CA . LYS A 1 201 ? 26.133 -0.253 -25.478 1.00 71.75 201 LYS A CA 1
ATOM 1544 C C . LYS A 1 201 ? 27.229 -1.121 -26.103 1.00 71.75 201 LYS A C 1
ATOM 1546 O O . LYS A 1 201 ? 28.008 -0.633 -26.929 1.00 71.75 201 LYS A O 1
ATOM 1551 N N . GLU A 1 202 ? 27.272 -2.410 -25.773 1.00 79.62 202 GLU A N 1
ATOM 1552 C CA . GLU A 1 202 ? 28.161 -3.381 -26.426 1.00 79.62 202 GLU A CA 1
ATOM 1553 C C . GLU A 1 202 ? 27.837 -3.533 -27.920 1.00 79.62 202 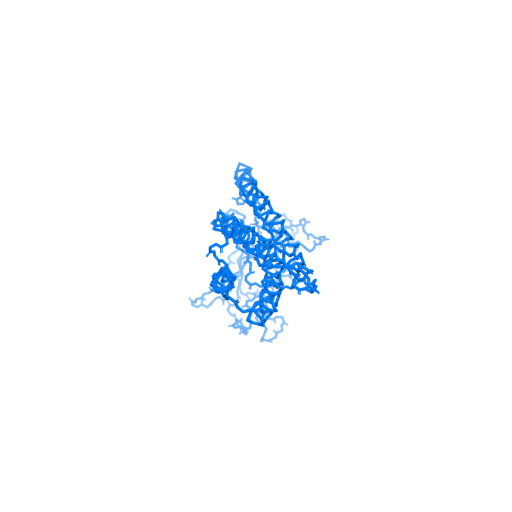GLU A C 1
ATOM 1555 O O . GLU A 1 202 ? 28.740 -3.551 -28.766 1.00 79.62 202 GLU A O 1
ATOM 1560 N N . THR A 1 203 ? 26.548 -3.551 -28.269 1.00 71.38 203 THR A N 1
ATOM 1561 C CA . THR A 1 203 ? 26.084 -3.602 -29.664 1.00 71.38 203 THR A CA 1
ATOM 1562 C C . THR A 1 203 ? 26.493 -2.340 -30.434 1.00 71.38 203 THR A C 1
ATOM 1564 O O . THR A 1 203 ? 27.076 -2.444 -31.514 1.00 71.38 203 THR A O 1
ATOM 1567 N N . VAL A 1 204 ? 26.281 -1.146 -29.865 1.00 65.56 204 VAL A N 1
ATOM 1568 C CA . VAL A 1 204 ? 26.727 0.146 -30.431 1.00 65.56 204 VAL A CA 1
ATOM 1569 C C . VAL A 1 204 ? 28.243 0.156 -30.651 1.00 65.56 204 VAL A C 1
ATOM 1571 O O . VAL A 1 204 ? 28.724 0.547 -31.718 1.00 65.56 204 VAL A O 1
ATOM 1574 N N . SER A 1 205 ? 29.010 -0.319 -29.668 1.00 75.62 205 SER A N 1
ATOM 1575 C CA . SER A 1 205 ? 30.471 -0.413 -29.762 1.00 75.62 205 SER A CA 1
ATOM 1576 C C . SER A 1 205 ? 30.913 -1.366 -30.876 1.00 75.62 205 SER A C 1
ATOM 1578 O O . SER A 1 205 ? 31.863 -1.074 -31.604 1.00 75.62 205 SER A O 1
ATOM 1580 N N . SER A 1 206 ? 30.186 -2.467 -31.066 1.00 74.75 206 SER A N 1
ATOM 1581 C CA . SER A 1 206 ? 30.420 -3.415 -32.158 1.00 74.75 206 SER A CA 1
ATOM 1582 C C . SER A 1 206 ? 30.130 -2.793 -33.529 1.00 74.75 206 SER A C 1
ATOM 1584 O O . SER A 1 206 ? 30.923 -2.966 -34.452 1.00 74.75 206 SER A O 1
ATOM 1586 N N . VAL A 1 207 ? 29.063 -1.990 -33.659 1.00 65.81 207 VAL A N 1
ATOM 1587 C CA . VAL A 1 207 ? 28.763 -1.228 -34.892 1.00 65.81 207 VAL A CA 1
ATOM 1588 C C . VAL A 1 207 ? 29.887 -0.259 -35.227 1.00 65.81 207 VAL A C 1
ATOM 1590 O O . VAL A 1 207 ? 30.340 -0.219 -36.367 1.00 65.81 207 VAL A O 1
ATOM 1593 N N . LYS A 1 208 ? 30.364 0.501 -34.235 1.00 68.25 208 LYS A N 1
ATOM 1594 C CA . LYS A 1 208 ? 31.436 1.494 -34.408 1.00 68.25 208 LYS A CA 1
ATOM 1595 C C . LYS A 1 208 ? 32.717 0.886 -34.995 1.00 68.25 208 LYS A C 1
ATOM 1597 O O . LYS A 1 208 ? 33.447 1.578 -35.710 1.00 68.25 208 LYS A O 1
ATOM 1602 N N . ASN A 1 209 ? 32.969 -0.386 -34.683 1.00 75.19 209 ASN A N 1
ATOM 1603 C CA . ASN A 1 209 ? 34.149 -1.136 -35.104 1.00 75.19 209 ASN A CA 1
ATOM 1604 C C . ASN A 1 209 ? 33.920 -1.991 -36.364 1.00 75.19 209 ASN A C 1
ATOM 1606 O O . ASN A 1 209 ? 34.895 -2.476 -36.938 1.00 75.19 209 ASN A O 1
ATOM 1610 N N . SER A 1 210 ? 32.672 -2.172 -36.810 1.00 70.50 210 SER A N 1
ATOM 1611 C CA . SER A 1 210 ? 32.365 -2.902 -38.043 1.00 70.50 210 SER A CA 1
ATOM 1612 C C . SER A 1 210 ? 32.749 -2.090 -39.285 1.00 70.50 210 SER A C 1
ATOM 1614 O O . SER A 1 210 ? 32.617 -0.865 -39.319 1.00 70.50 210 SER A O 1
ATOM 1616 N N . VAL A 1 211 ? 33.226 -2.785 -40.317 1.00 64.69 211 VAL A N 1
ATOM 1617 C CA . VAL A 1 211 ? 33.662 -2.210 -41.603 1.00 64.69 211 VAL A CA 1
ATOM 1618 C C . VAL A 1 211 ? 32.787 -2.627 -42.785 1.00 64.69 211 VAL A C 1
ATOM 1620 O O . VAL A 1 211 ? 32.965 -2.080 -43.871 1.00 64.69 211 VAL A O 1
ATOM 1623 N N . ASP A 1 212 ? 31.832 -3.546 -42.601 1.00 78.44 212 ASP A N 1
ATOM 1624 C CA . ASP A 1 212 ? 30.945 -3.997 -43.677 1.00 78.44 212 ASP A CA 1
ATOM 1625 C C . ASP A 1 212 ? 29.491 -3.524 -43.483 1.00 78.44 212 ASP A C 1
ATOM 1627 O O . ASP A 1 212 ? 28.933 -3.525 -42.382 1.00 78.44 212 ASP A O 1
ATOM 1631 N N . THR A 1 213 ? 28.869 -3.097 -44.584 1.00 66.31 213 THR A N 1
ATOM 1632 C CA . THR A 1 213 ? 27.527 -2.498 -44.606 1.00 66.31 213 THR A CA 1
ATOM 1633 C C . THR A 1 213 ? 26.426 -3.473 -44.172 1.00 66.31 213 THR A C 1
ATOM 1635 O O . THR A 1 213 ? 25.443 -3.045 -43.573 1.00 66.31 213 THR A O 1
ATOM 1638 N N . GLN A 1 214 ? 26.573 -4.777 -44.431 1.00 71.94 214 GLN A N 1
ATOM 1639 C CA . GLN A 1 214 ? 25.573 -5.790 -44.064 1.00 71.94 214 GLN A CA 1
ATOM 1640 C C . GLN A 1 214 ? 25.573 -6.058 -42.554 1.00 71.94 214 GLN A C 1
ATOM 1642 O O . GLN A 1 214 ? 24.510 -6.146 -41.935 1.00 71.94 214 GLN A O 1
ATOM 1647 N N . GLY A 1 215 ? 26.755 -6.106 -41.940 1.00 70.88 215 GLY A N 1
ATOM 1648 C CA . GLY A 1 215 ? 26.939 -6.151 -40.497 1.00 70.88 215 GLY A CA 1
ATOM 1649 C C . GLY A 1 215 ? 26.332 -4.925 -39.821 1.00 70.88 215 GLY A C 1
ATOM 1650 O O . GLY A 1 215 ? 25.613 -5.071 -38.835 1.00 70.88 215 GLY A O 1
ATOM 1651 N N . ILE A 1 216 ? 26.531 -3.731 -40.393 1.00 64.81 216 ILE A N 1
ATOM 1652 C CA . ILE A 1 216 ? 25.910 -2.493 -39.897 1.00 64.81 216 ILE A CA 1
ATOM 1653 C C . ILE A 1 216 ? 24.378 -2.578 -39.972 1.00 64.81 216 ILE A C 1
ATOM 1655 O O . ILE A 1 216 ? 23.720 -2.328 -38.966 1.00 64.81 216 ILE A O 1
ATOM 1659 N N . ILE A 1 217 ? 23.799 -2.988 -41.108 1.00 68.56 217 ILE A N 1
ATOM 1660 C CA . ILE A 1 217 ? 22.338 -3.133 -41.269 1.00 68.56 217 ILE A CA 1
ATOM 1661 C C . ILE A 1 217 ? 21.754 -4.085 -40.219 1.00 68.56 217 ILE A C 1
ATOM 1663 O O . ILE A 1 217 ? 20.781 -3.746 -39.542 1.00 68.56 217 ILE A O 1
ATOM 1667 N N . LYS A 1 218 ? 22.356 -5.270 -40.055 1.00 73.31 218 LYS A N 1
ATOM 1668 C CA . LYS A 1 218 ? 21.887 -6.276 -39.094 1.00 73.31 218 LYS A CA 1
ATOM 1669 C C . LYS A 1 218 ? 21.944 -5.753 -37.659 1.00 73.31 218 LYS A C 1
ATOM 1671 O O . LYS A 1 218 ? 20.999 -5.944 -36.897 1.00 73.31 218 LYS A O 1
ATOM 1676 N N . LEU A 1 219 ? 23.034 -5.079 -37.297 1.00 66.38 219 LEU A N 1
ATOM 1677 C CA . LEU A 1 219 ? 23.208 -4.514 -35.962 1.00 66.38 219 LEU A CA 1
ATOM 1678 C C . LEU A 1 219 ? 22.236 -3.362 -35.686 1.00 66.38 219 LEU A C 1
ATOM 1680 O O . LEU A 1 219 ? 21.748 -3.247 -34.566 1.00 66.38 219 LEU A O 1
ATOM 1684 N N . VAL A 1 220 ? 21.900 -2.545 -36.687 1.00 64.75 220 VAL A N 1
ATOM 1685 C CA . VAL A 1 220 ? 20.895 -1.483 -36.526 1.00 64.75 220 VAL A CA 1
ATOM 1686 C C . VAL A 1 220 ? 19.486 -2.041 -36.333 1.00 64.75 220 VAL A C 1
ATOM 1688 O O . VAL A 1 220 ? 18.733 -1.507 -35.520 1.00 64.75 220 VAL A O 1
ATOM 1691 N N . GLY A 1 221 ? 19.147 -3.157 -36.983 1.00 72.00 221 GLY A N 1
ATOM 1692 C CA . GLY A 1 221 ? 17.905 -3.882 -36.694 1.00 72.00 221 GLY A CA 1
ATOM 1693 C C . GLY A 1 221 ? 17.819 -4.329 -35.228 1.00 72.00 221 GLY A C 1
ATOM 1694 O O . GLY A 1 221 ? 16.833 -4.036 -34.554 1.00 72.00 221 GLY A O 1
ATOM 1695 N N . LEU A 1 222 ? 18.889 -4.947 -34.714 1.00 72.00 222 LEU A N 1
ATOM 1696 C CA . LEU A 1 222 ? 18.981 -5.377 -33.310 1.00 72.00 222 LEU A CA 1
ATOM 1697 C C . LEU A 1 222 ? 18.923 -4.198 -32.327 1.00 72.00 222 LEU A C 1
ATOM 1699 O O . LEU A 1 222 ? 18.288 -4.301 -31.276 1.00 72.00 222 LEU A O 1
ATOM 1703 N N . LEU A 1 223 ? 19.552 -3.070 -32.675 1.00 66.06 223 LEU A N 1
ATOM 1704 C CA . LEU A 1 223 ? 19.480 -1.822 -31.910 1.00 66.06 223 LEU A CA 1
ATOM 1705 C C . LEU A 1 223 ? 18.041 -1.315 -31.816 1.00 66.06 223 LEU A C 1
ATOM 1707 O O . LEU A 1 223 ? 17.573 -1.018 -30.721 1.00 66.06 223 LEU A O 1
ATOM 1711 N N . SER A 1 224 ? 17.330 -1.250 -32.943 1.00 69.06 224 SER A N 1
ATOM 1712 C CA . SER A 1 224 ? 15.951 -0.760 -32.976 1.00 69.06 224 SER A CA 1
ATOM 1713 C C . SER A 1 224 ? 15.008 -1.632 -32.143 1.00 69.06 224 SER A C 1
ATOM 1715 O O . SER A 1 224 ? 14.184 -1.102 -31.403 1.00 69.06 224 SER A O 1
ATOM 1717 N N . GLU A 1 225 ? 15.132 -2.957 -32.237 1.00 74.31 225 GLU A N 1
ATOM 1718 C CA . GLU A 1 225 ? 14.324 -3.896 -31.451 1.00 74.31 225 GLU A CA 1
ATOM 1719 C C . GLU A 1 225 ? 14.622 -3.779 -29.949 1.00 74.31 225 GLU A C 1
ATOM 1721 O O . GLU A 1 225 ? 13.708 -3.696 -29.128 1.00 74.31 225 GLU A O 1
ATOM 1726 N N . SER A 1 226 ? 15.903 -3.693 -29.586 1.00 70.44 226 SER A N 1
ATOM 1727 C CA . SER A 1 226 ? 16.330 -3.560 -28.190 1.00 70.44 226 SER A CA 1
ATOM 1728 C C . SER A 1 226 ? 15.851 -2.253 -27.559 1.00 70.44 226 SER A C 1
ATOM 1730 O O . SER A 1 226 ? 15.405 -2.258 -26.414 1.00 70.44 226 SER A O 1
ATOM 1732 N N . VAL A 1 227 ? 15.901 -1.141 -28.300 1.00 67.50 227 VAL A N 1
ATOM 1733 C CA . VAL A 1 227 ? 15.409 0.160 -27.823 1.00 67.50 227 VAL A CA 1
ATOM 1734 C C . VAL A 1 227 ? 13.903 0.127 -27.569 1.00 67.50 227 VAL A C 1
ATOM 1736 O O . VAL A 1 227 ? 13.466 0.587 -26.515 1.00 67.50 227 VAL A O 1
ATOM 1739 N N . ASN A 1 228 ? 13.118 -0.462 -28.475 1.00 70.81 228 ASN A N 1
ATOM 1740 C CA . ASN A 1 228 ? 11.670 -0.595 -28.286 1.00 70.81 228 ASN A CA 1
ATOM 1741 C C . ASN A 1 228 ? 11.342 -1.431 -27.039 1.00 70.81 228 ASN A C 1
ATOM 1743 O O . ASN A 1 228 ? 10.568 -0.992 -26.193 1.00 70.81 228 ASN A O 1
ATOM 1747 N N . ASN A 1 229 ? 12.012 -2.575 -26.867 1.00 72.69 229 ASN A N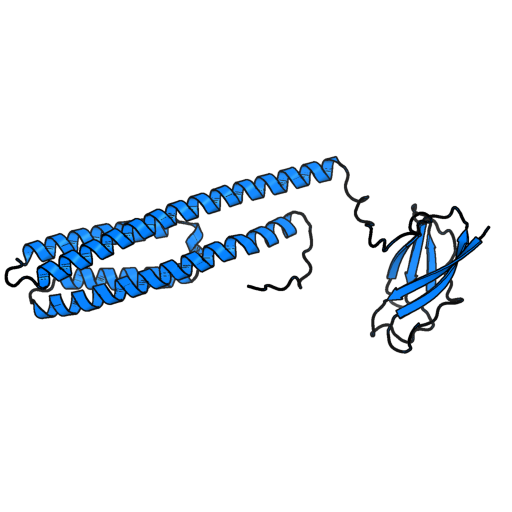 1
ATOM 1748 C CA . ASN A 1 229 ? 11.822 -3.434 -25.695 1.00 72.69 229 ASN A CA 1
ATOM 1749 C C . ASN A 1 229 ? 12.166 -2.721 -24.374 1.00 72.69 229 ASN A C 1
ATOM 1751 O O . ASN A 1 229 ? 11.487 -2.918 -23.369 1.00 72.69 229 ASN A O 1
ATOM 1755 N N . ILE A 1 230 ? 13.221 -1.899 -24.362 1.00 69.38 230 ILE A N 1
ATOM 1756 C CA . ILE A 1 230 ? 13.593 -1.086 -23.193 1.00 69.38 230 ILE A CA 1
ATOM 1757 C C . ILE A 1 230 ? 12.535 -0.011 -22.927 1.00 69.38 230 ILE A C 1
ATOM 1759 O O . ILE A 1 230 ? 12.163 0.205 -21.775 1.00 69.38 230 ILE A O 1
ATOM 1763 N N . SER A 1 231 ? 12.041 0.654 -23.974 1.00 70.38 231 SER A N 1
ATOM 1764 C CA . SER A 1 231 ? 11.001 1.679 -23.854 1.00 70.38 231 SER A CA 1
ATOM 1765 C C . SER A 1 231 ? 9.729 1.118 -23.209 1.00 70.38 231 SER A C 1
ATOM 1767 O O . SER A 1 231 ? 9.194 1.731 -22.286 1.00 70.38 231 SER A O 1
ATOM 1769 N N . ASP A 1 232 ? 9.282 -0.063 -23.642 1.00 74.31 232 ASP A N 1
ATOM 1770 C CA . ASP A 1 232 ? 8.083 -0.720 -23.108 1.00 74.31 232 ASP A CA 1
ATOM 1771 C C . ASP A 1 232 ? 8.249 -1.131 -21.634 1.00 74.31 232 ASP A C 1
ATOM 1773 O O . ASP A 1 232 ? 7.346 -0.936 -20.815 1.00 74.31 232 ASP A O 1
ATOM 1777 N N . GLU A 1 233 ? 9.417 -1.657 -21.256 1.00 69.31 233 GLU A N 1
ATOM 1778 C CA . GLU A 1 233 ? 9.706 -2.014 -19.861 1.00 69.31 233 GLU A CA 1
ATOM 1779 C C . GLU A 1 233 ? 9.815 -0.799 -18.945 1.00 69.31 233 GLU A C 1
ATOM 1781 O O . GLU A 1 233 ? 9.393 -0.859 -17.785 1.00 69.31 233 GLU A O 1
ATOM 1786 N N . ILE A 1 234 ? 10.349 0.313 -19.448 1.00 66.12 234 ILE A N 1
ATOM 1787 C CA . ILE A 1 234 ? 10.383 1.569 -18.704 1.00 66.12 234 ILE A CA 1
ATOM 1788 C C . ILE A 1 234 ? 8.958 2.071 -18.484 1.00 66.12 234 ILE A C 1
ATOM 1790 O O . ILE A 1 234 ? 8.605 2.322 -17.334 1.00 66.12 234 ILE A O 1
ATOM 1794 N N . ASP A 1 235 ? 8.107 2.128 -19.513 1.00 70.19 235 ASP A N 1
ATOM 1795 C CA . ASP A 1 235 ? 6.705 2.546 -19.348 1.00 70.19 235 ASP A CA 1
ATOM 1796 C C . ASP A 1 235 ? 5.953 1.655 -18.340 1.00 70.19 235 ASP A C 1
ATOM 1798 O O . ASP A 1 235 ? 5.219 2.143 -17.474 1.00 70.19 235 ASP A O 1
ATOM 1802 N N . LEU A 1 236 ? 6.192 0.340 -18.361 1.00 71.44 236 LEU A N 1
ATOM 1803 C CA . LEU A 1 236 ? 5.631 -0.569 -17.361 1.00 71.44 236 LEU A CA 1
ATOM 1804 C C . LEU A 1 236 ? 6.166 -0.280 -15.948 1.00 71.44 236 LEU A C 1
ATOM 1806 O O . LEU A 1 236 ? 5.383 -0.221 -14.994 1.00 71.44 236 LEU A O 1
ATOM 1810 N N . THR A 1 237 ? 7.478 -0.067 -15.806 1.00 64.31 237 THR A N 1
ATOM 1811 C CA . THR A 1 237 ? 8.127 0.279 -14.528 1.00 64.31 237 THR A CA 1
ATOM 1812 C C . THR A 1 237 ? 7.522 1.543 -13.940 1.00 64.31 237 THR A C 1
ATOM 1814 O O . THR A 1 237 ? 7.220 1.586 -12.748 1.00 64.31 237 THR A O 1
ATOM 1817 N N . VAL A 1 238 ? 7.294 2.550 -14.782 1.00 62.41 238 VAL A N 1
ATOM 1818 C CA . VAL A 1 238 ? 6.653 3.812 -14.410 1.00 62.41 238 VAL A CA 1
ATOM 1819 C C . VAL A 1 238 ? 5.281 3.560 -13.823 1.00 62.41 238 VAL A C 1
ATOM 1821 O O . VAL A 1 238 ? 5.005 3.974 -12.698 1.00 62.41 238 VAL A O 1
ATOM 1824 N N . ARG A 1 239 ? 4.431 2.833 -14.553 1.00 67.00 239 ARG A N 1
ATOM 1825 C CA . ARG A 1 239 ? 3.062 2.548 -14.110 1.00 67.00 239 ARG A CA 1
ATOM 1826 C C . ARG A 1 239 ? 3.045 1.798 -12.779 1.00 67.00 239 ARG A C 1
ATOM 1828 O O . ARG A 1 239 ? 2.194 2.079 -11.937 1.00 67.00 239 ARG A O 1
ATOM 1835 N N . ILE A 1 240 ? 3.980 0.869 -12.570 1.00 64.44 240 ILE A N 1
ATOM 1836 C CA . ILE A 1 240 ? 4.117 0.125 -11.311 1.00 64.44 240 ILE A CA 1
ATOM 1837 C C . ILE A 1 240 ? 4.585 1.046 -10.179 1.00 64.44 240 ILE A C 1
ATOM 1839 O O . ILE A 1 240 ? 3.977 1.047 -9.109 1.00 64.44 240 ILE A O 1
ATOM 1843 N N . ALA A 1 241 ? 5.623 1.853 -10.406 1.00 60.69 241 ALA A N 1
ATOM 1844 C CA . ALA A 1 241 ? 6.180 2.749 -9.398 1.00 60.69 241 ALA A CA 1
ATOM 1845 C C . ALA A 1 241 ? 5.158 3.805 -8.945 1.00 60.69 241 ALA A C 1
ATOM 1847 O O . ALA A 1 241 ? 5.006 4.036 -7.746 1.00 60.69 241 ALA A O 1
ATOM 1848 N N . THR A 1 242 ? 4.387 4.377 -9.877 1.00 61.56 242 THR A N 1
ATOM 1849 C CA . THR A 1 242 ? 3.289 5.301 -9.556 1.00 61.56 242 THR A CA 1
ATOM 1850 C C . THR A 1 242 ? 2.221 4.633 -8.685 1.00 61.56 242 THR A C 1
ATOM 1852 O O . THR A 1 242 ? 1.727 5.258 -7.751 1.00 61.56 242 THR A O 1
ATOM 1855 N N . LYS A 1 243 ? 1.887 3.358 -8.931 1.00 66.31 243 LYS A N 1
ATOM 1856 C CA . LYS A 1 243 ? 0.915 2.613 -8.111 1.00 66.31 243 LYS A CA 1
ATOM 1857 C C . LYS A 1 243 ? 1.453 2.256 -6.720 1.00 66.31 243 LYS A C 1
ATOM 1859 O O . LYS A 1 243 ? 0.725 2.404 -5.740 1.00 66.31 243 LYS A O 1
ATOM 1864 N N . LEU A 1 244 ? 2.711 1.823 -6.606 1.00 62.62 244 LEU A N 1
ATOM 1865 C CA . LEU A 1 244 ? 3.313 1.431 -5.322 1.00 62.62 244 LEU A CA 1
ATOM 1866 C C . LEU A 1 244 ? 3.419 2.603 -4.339 1.00 62.62 244 LEU A C 1
ATOM 1868 O O . LEU A 1 244 ? 3.044 2.442 -3.178 1.00 62.62 244 LEU A O 1
ATOM 1872 N N . ILE A 1 245 ? 3.810 3.786 -4.828 1.00 59.72 245 ILE A N 1
ATOM 1873 C CA . ILE A 1 245 ? 3.847 5.030 -4.037 1.00 59.72 245 ILE A CA 1
ATOM 1874 C C . ILE A 1 245 ? 2.498 5.286 -3.362 1.00 59.72 245 ILE A C 1
ATOM 1876 O O . ILE A 1 245 ? 2.434 5.593 -2.181 1.00 59.72 245 ILE A O 1
ATOM 1880 N N . THR A 1 246 ? 1.384 5.078 -4.066 1.00 63.06 246 THR A N 1
ATOM 1881 C CA . THR A 1 246 ? 0.063 5.360 -3.481 1.00 63.06 246 THR A CA 1
ATOM 1882 C C . THR A 1 246 ? -0.352 4.407 -2.358 1.00 63.06 246 THR A C 1
ATOM 1884 O O . THR A 1 246 ? -1.211 4.771 -1.562 1.00 63.06 246 THR A O 1
ATOM 1887 N N . THR A 1 247 ? 0.232 3.205 -2.270 1.00 60.22 247 THR A N 1
ATOM 1888 C CA . THR A 1 247 ? -0.256 2.151 -1.360 1.00 60.22 247 THR A CA 1
ATOM 1889 C C . THR A 1 247 ? 0.670 1.939 -0.162 1.00 60.22 247 THR A C 1
ATOM 1891 O O . THR A 1 247 ? 0.202 1.936 0.975 1.00 60.22 247 THR A O 1
ATOM 1894 N N . GLU A 1 248 ? 1.981 1.805 -0.387 1.00 63.03 248 GLU A N 1
ATOM 1895 C CA . GLU A 1 248 ? 2.953 1.576 0.695 1.00 63.03 248 GLU A CA 1
ATOM 1896 C C . GLU A 1 248 ? 3.157 2.825 1.558 1.00 63.03 248 GLU A C 1
ATOM 1898 O O . GLU A 1 248 ? 3.247 2.708 2.780 1.00 63.03 248 GLU A O 1
ATOM 1903 N N . ASP A 1 249 ? 3.141 4.022 0.959 1.00 59.16 249 ASP A N 1
ATOM 1904 C CA . ASP A 1 249 ? 3.265 5.267 1.724 1.00 59.16 249 ASP A CA 1
ATOM 1905 C C . ASP A 1 249 ? 2.052 5.477 2.646 1.00 59.16 249 ASP A C 1
ATOM 1907 O O . ASP A 1 249 ? 2.190 5.986 3.757 1.00 59.16 249 ASP A O 1
ATOM 1911 N N . LEU A 1 250 ? 0.869 5.017 2.230 1.00 58.22 250 LEU A N 1
ATOM 1912 C CA . LEU A 1 250 ? -0.352 5.058 3.034 1.00 58.22 250 LEU A CA 1
ATOM 1913 C C . LEU A 1 250 ? -0.288 4.055 4.194 1.00 58.22 250 LEU A C 1
ATOM 1915 O O . LEU A 1 250 ? -0.574 4.413 5.335 1.00 58.22 250 LEU A O 1
ATOM 1919 N N . GLU A 1 251 ? 0.152 2.821 3.936 1.00 65.38 251 GLU A N 1
ATOM 1920 C CA . GLU A 1 251 ? 0.341 1.804 4.979 1.00 65.38 251 GLU A CA 1
ATOM 1921 C C . GLU A 1 251 ? 1.421 2.202 6.001 1.00 65.38 251 GLU A C 1
ATOM 1923 O O . GLU A 1 251 ? 1.257 1.957 7.201 1.00 65.38 251 GLU A O 1
ATOM 1928 N N . GLN A 1 252 ? 2.509 2.838 5.555 1.00 65.62 252 GLN A N 1
ATOM 1929 C CA . GLN A 1 252 ? 3.587 3.282 6.435 1.00 65.62 252 GLN A CA 1
ATOM 1930 C C . GLN A 1 252 ? 3.183 4.490 7.289 1.00 65.62 252 GLN A C 1
ATOM 1932 O O . GLN A 1 252 ? 3.430 4.471 8.494 1.00 65.62 252 GLN A O 1
ATOM 1937 N N . VAL A 1 253 ? 2.485 5.481 6.720 1.00 55.03 253 VAL A N 1
ATOM 1938 C CA . VAL A 1 253 ? 1.902 6.601 7.487 1.00 55.03 253 VAL A CA 1
ATOM 1939 C C . VAL A 1 253 ? 0.960 6.086 8.574 1.00 55.03 253 VAL A C 1
ATOM 1941 O O . VAL A 1 253 ? 1.013 6.547 9.715 1.00 55.03 253 VAL A O 1
ATOM 1944 N N . LEU A 1 254 ? 0.123 5.099 8.245 1.00 61.84 254 LEU A N 1
ATOM 1945 C CA . LEU A 1 254 ? -0.808 4.508 9.203 1.00 61.84 254 LEU A CA 1
ATOM 1946 C C . LEU A 1 254 ? -0.061 3.761 10.322 1.00 61.84 254 LEU A C 1
ATOM 1948 O O . LEU A 1 254 ? -0.348 3.990 11.496 1.00 61.84 254 LEU A O 1
ATOM 1952 N N . LYS A 1 255 ? 0.961 2.958 9.994 1.00 70.50 255 LYS A N 1
ATOM 1953 C CA . LYS A 1 255 ? 1.799 2.275 10.997 1.00 70.50 255 LYS A CA 1
ATOM 1954 C C . LYS A 1 255 ? 2.557 3.236 11.913 1.00 70.50 255 LYS A C 1
ATOM 1956 O O . LYS A 1 255 ? 2.564 3.029 13.124 1.00 70.50 255 LYS A O 1
ATOM 1961 N N . GLU A 1 256 ? 3.191 4.269 11.362 1.00 60.66 256 GLU A N 1
ATOM 1962 C CA . GLU A 1 256 ? 3.956 5.255 12.141 1.00 60.66 256 GLU A CA 1
ATOM 1963 C C . GLU A 1 256 ? 3.050 6.125 13.023 1.00 60.66 256 GLU A C 1
ATOM 1965 O O . GLU A 1 256 ? 3.453 6.537 14.111 1.00 60.66 256 GLU A O 1
ATOM 1970 N N . GLY A 1 257 ? 1.797 6.335 12.607 1.00 57.50 257 GLY A N 1
ATOM 1971 C CA . GLY A 1 257 ? 0.754 6.956 13.423 1.00 57.50 257 GLY A CA 1
ATOM 1972 C C . GLY A 1 257 ? 0.173 6.053 14.518 1.00 57.50 257 GLY A C 1
ATOM 1973 O O . GLY A 1 257 ? -0.754 6.470 15.208 1.00 57.50 257 GLY A O 1
ATOM 1974 N N . GLY A 1 258 ? 0.666 4.818 14.672 1.00 57.38 258 GLY A N 1
ATOM 1975 C CA . GLY A 1 258 ? 0.113 3.833 15.607 1.00 57.38 258 GLY A CA 1
ATOM 1976 C C . GLY A 1 258 ? -1.263 3.297 15.195 1.00 57.38 258 GLY A C 1
ATOM 1977 O O . GLY A 1 258 ? -1.925 2.623 15.984 1.00 57.38 258 GLY A O 1
ATOM 1978 N N . ILE A 1 259 ? -1.703 3.578 13.966 1.00 58.06 259 ILE A N 1
ATOM 1979 C CA . ILE A 1 259 ? -2.967 3.102 13.415 1.00 58.06 259 ILE A CA 1
ATOM 1980 C C . ILE A 1 259 ? -2.713 1.716 12.832 1.00 58.06 259 ILE A C 1
ATOM 1982 O O . ILE A 1 259 ? -2.141 1.545 11.754 1.00 58.06 259 ILE A O 1
ATOM 1986 N N . ASN A 1 260 ? -3.135 0.697 13.575 1.00 58.94 260 ASN A N 1
ATOM 1987 C CA . ASN A 1 260 ? -3.018 -0.678 13.125 1.00 58.94 260 ASN A CA 1
ATOM 1988 C C . ASN A 1 260 ? -4.066 -0.934 12.032 1.00 58.94 260 ASN A C 1
ATOM 1990 O O . ASN A 1 260 ? -5.246 -1.130 12.327 1.00 58.94 260 ASN A O 1
ATOM 1994 N N . VAL A 1 261 ? -3.650 -0.884 10.764 1.00 56.38 261 VAL A N 1
ATOM 1995 C CA . VAL A 1 261 ? -4.527 -1.209 9.633 1.00 56.38 261 VAL A CA 1
ATOM 1996 C C . VAL A 1 261 ? -4.824 -2.706 9.691 1.00 56.38 261 VAL A C 1
ATOM 1998 O O . VAL A 1 261 ? -3.883 -3.503 9.638 1.00 56.38 261 VAL A O 1
ATOM 2001 N N . PRO A 1 262 ? -6.096 -3.129 9.804 1.00 48.75 262 PRO A N 1
ATOM 2002 C CA . PRO A 1 262 ? -6.425 -4.543 9.818 1.00 48.75 262 PRO A CA 1
ATOM 2003 C C . PRO A 1 262 ? -5.898 -5.207 8.544 1.00 48.75 262 PRO A C 1
ATOM 2005 O O . PRO A 1 262 ? -6.181 -4.747 7.434 1.00 48.75 262 PRO A O 1
ATOM 2008 N N . SER A 1 263 ? -5.141 -6.293 8.703 1.00 45.56 263 SER A N 1
ATOM 2009 C CA . SER A 1 263 ? -4.664 -7.139 7.609 1.00 45.56 263 SER A CA 1
ATOM 2010 C C . SER A 1 263 ? -5.865 -7.764 6.887 1.00 45.56 263 SER A C 1
ATOM 2012 O O . SER A 1 263 ? -6.304 -8.859 7.228 1.00 45.56 263 SER A O 1
ATOM 2014 N N . GLY A 1 264 ? -6.469 -7.027 5.957 1.00 45.25 264 GLY A N 1
ATOM 2015 C CA . GLY A 1 264 ? -7.739 -7.418 5.346 1.00 45.25 264 GLY A CA 1
ATOM 2016 C C . GLY A 1 264 ? -8.434 -6.350 4.501 1.00 45.25 264 GLY A C 1
ATOM 2017 O O . GLY A 1 264 ? -9.372 -6.700 3.785 1.00 45.25 264 GLY A O 1
ATOM 2018 N N . ILE A 1 265 ? -7.985 -5.084 4.508 1.00 46.47 265 ILE A N 1
ATOM 2019 C CA . ILE A 1 265 ? -8.424 -4.122 3.485 1.00 46.47 265 ILE A CA 1
ATOM 2020 C C . ILE A 1 265 ? -7.870 -4.609 2.146 1.00 46.47 265 ILE A C 1
ATOM 2022 O O . ILE A 1 265 ? -6.674 -4.577 1.868 1.00 46.47 265 ILE A O 1
ATOM 2026 N N . ASN A 1 266 ? -8.771 -5.201 1.375 1.00 44.62 266 ASN A N 1
ATOM 2027 C CA . ASN A 1 266 ? -8.483 -5.955 0.176 1.00 44.62 266 ASN A CA 1
ATOM 2028 C C . ASN A 1 266 ? -7.816 -5.038 -0.859 1.00 44.62 266 ASN A C 1
ATOM 2030 O O . ASN A 1 266 ? -8.406 -4.034 -1.258 1.00 44.62 266 ASN A O 1
ATOM 2034 N N . LYS A 1 267 ? -6.608 -5.413 -1.300 1.00 46.16 267 LYS A N 1
ATOM 2035 C CA . LYS A 1 267 ? -5.894 -4.835 -2.446 1.00 46.16 267 LYS A CA 1
ATOM 2036 C C . LYS A 1 267 ? -6.694 -5.117 -3.723 1.00 46.16 267 LYS A C 1
ATOM 2038 O O . LYS A 1 267 ? -6.346 -6.006 -4.495 1.00 46.16 267 LYS A O 1
ATOM 2043 N N . ARG A 1 268 ? -7.822 -4.435 -3.922 1.00 37.44 268 ARG A N 1
ATOM 2044 C CA . ARG A 1 268 ? -8.497 -4.407 -5.222 1.00 37.44 268 ARG A CA 1
ATOM 2045 C C . ARG A 1 268 ? -7.873 -3.289 -6.052 1.00 37.44 268 ARG A C 1
ATOM 2047 O O . ARG A 1 268 ? -7.745 -2.168 -5.576 1.00 37.44 268 ARG A O 1
ATOM 2054 N N . ALA A 1 269 ? -7.408 -3.726 -7.219 1.00 42.03 269 ALA A N 1
ATOM 2055 C CA . ALA A 1 269 ? -6.523 -3.072 -8.177 1.00 42.03 269 ALA A CA 1
ATOM 2056 C C . ALA A 1 269 ? -7.020 -1.740 -8.750 1.00 42.03 269 ALA A C 1
ATOM 2058 O O . ALA A 1 269 ? -8.252 -1.522 -8.748 1.00 42.03 269 ALA A O 1
#

Foldseek 3Di:
DKDWDKDKDAPFLVLFPQLQKWKFWAAAVRHGPGDIDSPQWDAPDGSGRMIIGTDIDDLQDWGKIWMWSRDPDIDIDIDTDDNVPPPDDPPDDPPPPPDDPVNVVVLVVVLVVLVVVLVVLVVVVVVLLVVLVVLLVVLLVLLVVLVVLLVDPDRDPVNNLVSLVSNLVSLVVSLVSLVVSPVCVPPPLSVVLVVLSVVLNVLSVVLNPDDDSVSVVVSSVVNNVSSVVSVVSSVVVVVVVVVCSVPVSVVVSCVVSVNPDPPDPDPDD

Secondary structure (DSSP, 8-state):
-EEEEEEEEE--GGGTT-TT-EEEEE-TTS-EEEEEE-TT-EESSTTS-EEEEEEEEETT--EEEEEE--SSS--EEEEEE-GGGTTS-----TTTTSS-HHHHHHHHHHHHHHHHHHHHHHHHHHHHHHHHHHHHHHHHHHHHHHHHHHHSTT--HHHHHHHHHHHHHHHHHHHHHHHH-GGGGG-THHHHHHHHHHHHHHHHHHHHH---HHHHHHHHHHHHHHHHHHHHHHHHHHHHHHHHHHHHHHHHHHHHTT----TTS----